Protein AF-A0A316NTH5-F1 (afdb_monomer_lite)

Radius of gyration: 24.18 Å; chains: 1; bounding box: 60×52×69 Å

Foldseek 3Di:
DVVLVVLVVQLVVLVVVLVLLVVLLVLDPDPVVNVLSVLVNQLSVLSNQLSVCVSVVNVVSNVVSVVSNLVSVLVNLVVVLVVQLVVCVVVVNVVSNVLSVLVVVVSVVVCCVPVNDPPDDPPPVPVPPDPVVVVSLVVLLVVLLVLLVVLQVQLVVVVVVVCVVLPQWDKWKWFFADWQPPDPFTWTWTWTDDPRDIEIDTHTDPDPFDWDGRAIFIKTAHPVHRNDIDTAQQDPSLVSNLVSLVSNLVSLLSVLVSVLVPPPDVPPSVLVNLLSQLVNLQCSLQSVVCNQGVDSDLVSVPRGGDPSSVSVSVVSVVSNVSSVVSVVVSVVVVVCVVVVVD

pLDDT: mean 73.42, std 12.92, range [28.53, 93.5]

Secondary structure (DSSP, 8-state):
-HHHHHHHHHHHHHHHHHHHHHHHHHH--SHHHHHHHHHHHHHHHHHHHHHHHHHTT-HHHHHHHHHHHHHHHHHHHHHHHHHHHHHHHHTT-HHHHHTHHHHHHHHHHHHHHHHS------------SS-HHHHHHHHHHHHHHHHHHHHHHHHHHHHHHHHHHTTT-EEEEEEEEEEE-SSSSPEEEEEEEETTEEEEEEEE--SS-PBPTT-EEEEEE-SS-TT-EEESS--HHHHHHHHHHHHHHHHHHHHHHHHHTSTT-HHHHHHHHHHHHHHHHHHHHHHHHHHHHSSS-HHHHHHHB-GGGHHHHHHHHHHHHHHHHHHHHHHHHHHHHHHTT-

Structure (mmCIF, N/CA/C/O backbone):
data_AF-A0A316NTH5-F1
#
_entry.id   AF-A0A316NTH5-F1
#
loop_
_atom_site.group_PDB
_atom_site.id
_atom_site.type_symbol
_atom_site.label_atom_id
_atom_site.label_alt_id
_atom_site.label_comp_id
_atom_site.label_asym_id
_atom_site.label_entity_id
_atom_site.label_seq_id
_atom_site.pdbx_PDB_ins_code
_atom_site.Cartn_x
_atom_site.Cartn_y
_atom_site.Cartn_z
_atom_site.occupancy
_atom_site.B_iso_or_equiv
_atom_site.auth_seq_id
_atom_site.auth_comp_id
_atom_site.auth_asym_id
_atom_site.auth_atom_id
_atom_site.pdbx_PDB_model_num
ATOM 1 N N . MET A 1 1 ? -7.369 -9.493 36.965 1.00 44.75 1 MET A N 1
ATOM 2 C CA . MET A 1 1 ? -6.280 -10.070 36.134 1.00 44.75 1 MET A CA 1
ATOM 3 C C . MET A 1 1 ? -6.525 -9.989 34.619 1.00 44.75 1 MET A C 1
ATOM 5 O O . MET A 1 1 ? -5.616 -9.549 33.930 1.00 44.75 1 MET A O 1
ATOM 9 N N . LYS A 1 2 ? -7.718 -10.319 34.082 1.00 46.59 2 LYS A N 1
ATOM 10 C CA . LYS A 1 2 ? -8.012 -10.248 32.625 1.00 46.59 2 LYS A CA 1
ATOM 11 C C . LYS A 1 2 ? -7.827 -8.858 31.977 1.00 46.59 2 LYS A C 1
ATOM 13 O O . LYS A 1 2 ? -7.294 -8.784 30.879 1.00 46.59 2 LYS A O 1
ATOM 18 N N . GLN A 1 3 ? -8.213 -7.768 32.651 1.00 55.34 3 GLN A N 1
ATOM 19 C CA . GLN A 1 3 ? -8.053 -6.401 32.116 1.00 55.34 3 GLN A CA 1
ATOM 20 C C . GLN A 1 3 ? -6.582 -5.983 31.961 1.00 55.34 3 GLN A C 1
ATOM 22 O O . GLN A 1 3 ? -6.204 -5.488 30.906 1.00 55.34 3 GLN A O 1
ATOM 27 N N . LYS A 1 4 ? -5.730 -6.242 32.965 1.00 57.12 4 LYS A N 1
ATOM 28 C CA . LYS A 1 4 ? -4.291 -5.914 32.900 1.00 57.12 4 LYS A CA 1
ATOM 29 C C . LYS A 1 4 ? -3.564 -6.701 31.801 1.00 57.12 4 LYS A C 1
ATOM 31 O O . LYS A 1 4 ? -2.712 -6.146 31.121 1.00 57.12 4 LYS A O 1
ATOM 36 N N . TRP A 1 5 ? -3.973 -7.947 31.559 1.00 60.41 5 TRP A N 1
ATOM 37 C CA . TRP A 1 5 ? -3.470 -8.769 30.453 1.00 60.41 5 TRP A CA 1
ATOM 38 C C . TRP A 1 5 ? -3.822 -8.214 29.062 1.00 60.41 5 TRP A C 1
ATOM 40 O O . TRP A 1 5 ? -2.976 -8.234 28.173 1.00 60.41 5 TRP A O 1
ATOM 50 N N . MET A 1 6 ? -5.030 -7.666 28.869 1.00 59.78 6 MET A N 1
ATOM 51 C CA . MET A 1 6 ? -5.403 -7.014 27.602 1.00 59.78 6 MET A CA 1
ATOM 52 C C . MET A 1 6 ? -4.538 -5.783 27.305 1.00 59.78 6 MET A C 1
ATOM 54 O O . MET A 1 6 ? -4.159 -5.574 26.156 1.00 59.78 6 MET A O 1
ATOM 58 N N . PHE A 1 7 ? -4.185 -5.000 28.330 1.00 60.12 7 PHE A N 1
ATOM 59 C CA . PHE A 1 7 ? -3.295 -3.850 28.160 1.00 60.12 7 PHE A CA 1
ATOM 60 C C . PHE A 1 7 ? -1.869 -4.269 27.806 1.00 60.12 7 PHE A C 1
ATOM 62 O O . PHE A 1 7 ? -1.278 -3.658 26.926 1.00 60.12 7 PHE A O 1
ATOM 69 N N . ILE A 1 8 ? -1.341 -5.338 28.412 1.00 61.19 8 ILE A N 1
ATOM 70 C CA . ILE A 1 8 ? -0.008 -5.877 28.082 1.00 61.19 8 ILE A CA 1
ATOM 71 C C . ILE A 1 8 ? 0.051 -6.343 26.618 1.00 61.19 8 ILE A C 1
ATOM 73 O O . ILE A 1 8 ? 1.001 -6.018 25.908 1.00 61.19 8 ILE A O 1
ATOM 77 N N . ILE A 1 9 ? -0.992 -7.028 26.139 1.00 62.38 9 ILE A N 1
ATOM 78 C CA . ILE A 1 9 ? -1.094 -7.479 24.740 1.00 62.38 9 ILE A CA 1
ATOM 79 C C . ILE A 1 9 ? -1.138 -6.294 23.759 1.00 62.38 9 ILE A C 1
ATOM 81 O O . ILE A 1 9 ? -0.601 -6.397 22.662 1.00 62.38 9 ILE A O 1
ATOM 85 N N . GLN A 1 10 ? -1.736 -5.161 24.140 1.00 63.34 10 GLN A N 1
ATOM 86 C CA . GLN A 1 10 ? -1.760 -3.939 23.320 1.00 63.34 10 GLN A CA 1
ATOM 87 C C . GLN A 1 10 ? -0.472 -3.105 23.438 1.00 63.34 10 GLN A C 1
ATOM 89 O O . GLN A 1 10 ? -0.118 -2.380 22.507 1.00 63.34 10 GLN A O 1
ATOM 94 N N . LEU A 1 11 ? 0.249 -3.221 24.556 1.00 73.12 11 LEU A N 1
ATOM 95 C CA . LEU A 1 11 ? 1.478 -2.477 24.825 1.00 73.12 11 LEU A CA 1
ATOM 96 C C . LEU A 1 11 ? 2.630 -2.936 23.924 1.00 73.12 11 LEU A C 1
ATOM 98 O O . LEU A 1 11 ? 3.350 -2.101 23.384 1.00 73.12 11 LEU A O 1
ATOM 102 N N . ILE A 1 12 ? 2.786 -4.252 23.746 1.00 70.19 12 ILE A N 1
ATOM 103 C CA . ILE A 1 12 ? 3.910 -4.845 23.004 1.00 70.19 12 ILE A CA 1
ATOM 104 C C . ILE A 1 12 ? 3.938 -4.365 21.538 1.00 70.19 12 ILE A C 1
ATOM 106 O O . ILE A 1 12 ? 4.963 -3.812 21.129 1.00 70.19 12 ILE A O 1
ATOM 110 N N . PRO A 1 13 ? 2.841 -4.461 20.754 1.00 64.19 13 PRO A N 1
ATOM 111 C CA . PRO A 1 13 ? 2.805 -3.911 19.401 1.00 64.19 13 PRO A CA 1
ATOM 112 C C . PRO A 1 13 ? 3.022 -2.398 19.388 1.00 64.19 13 PRO A C 1
ATOM 114 O O . PRO A 1 13 ? 3.724 -1.887 18.523 1.00 64.19 13 PRO A O 1
ATOM 117 N N . SER A 1 14 ? 2.461 -1.669 20.361 1.00 66.56 14 SER A N 1
ATOM 118 C CA . SER A 1 14 ? 2.605 -0.214 20.428 1.00 66.56 14 SER A CA 1
ATOM 119 C C . SER A 1 14 ? 4.056 0.217 20.660 1.00 66.56 14 SER A C 1
ATOM 121 O O . SER A 1 14 ? 4.487 1.196 20.057 1.00 66.56 14 SER A O 1
ATOM 123 N N . ILE A 1 15 ? 4.812 -0.484 21.510 1.00 75.50 15 ILE A N 1
ATOM 124 C CA . ILE A 1 15 ? 6.244 -0.226 21.737 1.00 75.50 15 ILE A CA 1
ATOM 125 C C . ILE A 1 15 ? 7.034 -0.510 20.462 1.00 75.50 15 ILE A C 1
ATOM 127 O O . ILE A 1 15 ? 7.837 0.319 20.041 1.00 75.50 15 ILE A O 1
ATOM 131 N N . PHE A 1 16 ? 6.767 -1.645 19.820 1.00 73.31 16 PHE A N 1
ATOM 132 C CA . PHE A 1 16 ? 7.464 -2.044 18.604 1.00 73.31 16 PHE A CA 1
ATOM 133 C C . PHE A 1 16 ? 7.228 -1.061 17.445 1.00 73.31 16 PHE A C 1
ATOM 135 O O . PHE A 1 16 ? 8.177 -0.624 16.799 1.00 73.31 16 PHE A O 1
ATOM 142 N N . ILE A 1 17 ? 5.978 -0.629 17.240 1.00 69.38 17 ILE A N 1
ATOM 143 C CA . ILE A 1 17 ? 5.627 0.394 16.244 1.00 69.38 17 ILE A CA 1
ATOM 144 C C . ILE A 1 17 ? 6.349 1.710 16.547 1.00 69.38 17 ILE A C 1
ATOM 146 O O . ILE A 1 17 ? 6.902 2.321 15.640 1.00 69.38 17 ILE A O 1
ATOM 150 N N . ASN A 1 18 ? 6.393 2.142 17.811 1.00 75.38 18 ASN A N 1
ATOM 151 C CA . ASN A 1 18 ? 7.094 3.374 18.178 1.00 75.38 18 ASN A CA 1
ATOM 152 C C . ASN A 1 18 ? 8.605 3.280 17.961 1.00 75.38 18 ASN A C 1
ATOM 154 O O . ASN A 1 18 ? 9.193 4.253 17.505 1.00 75.38 18 ASN A O 1
ATOM 158 N N . LEU A 1 19 ? 9.224 2.127 18.229 1.00 83.12 19 LEU A N 1
ATOM 159 C CA . LEU A 1 19 ? 10.640 1.902 17.929 1.00 83.12 19 LEU A CA 1
ATOM 160 C C . LEU A 1 19 ? 10.921 2.034 16.430 1.00 83.12 19 LEU A C 1
ATOM 162 O O . LEU A 1 19 ? 11.880 2.702 16.056 1.00 83.12 19 LEU A O 1
ATOM 166 N N . ILE A 1 20 ? 10.060 1.469 15.577 1.00 75.50 20 ILE A N 1
ATOM 167 C CA . ILE A 1 20 ? 10.179 1.615 14.120 1.00 75.50 20 ILE A CA 1
ATOM 168 C C . ILE A 1 20 ? 9.992 3.071 13.701 1.00 75.50 20 ILE A C 1
ATOM 170 O O . ILE A 1 20 ? 10.801 3.582 12.931 1.00 75.50 20 ILE A O 1
ATOM 174 N N . LEU A 1 21 ? 8.954 3.750 14.199 1.00 74.94 21 LEU A N 1
ATOM 175 C CA . LEU A 1 21 ? 8.695 5.155 13.867 1.00 74.94 21 LEU A CA 1
ATOM 176 C C . LEU A 1 21 ? 9.870 6.046 14.280 1.00 74.94 21 LEU A C 1
ATOM 178 O O . LEU A 1 21 ? 10.279 6.909 13.512 1.00 74.94 21 LEU A O 1
ATOM 182 N N . PHE A 1 22 ? 10.435 5.811 15.464 1.00 84.44 22 PHE A N 1
ATOM 183 C CA . PHE A 1 22 ? 11.589 6.552 15.958 1.00 84.44 22 PHE A CA 1
ATOM 184 C C . PHE A 1 22 ? 12.822 6.274 15.098 1.00 84.44 22 PHE A C 1
ATOM 186 O O . PHE A 1 22 ? 13.449 7.206 14.614 1.00 84.44 22 PHE A O 1
ATOM 193 N N . TRP A 1 23 ? 13.124 5.003 14.826 1.00 82.94 23 TRP A N 1
ATOM 194 C CA . TRP A 1 23 ? 14.239 4.626 13.959 1.00 82.94 23 TRP A CA 1
ATOM 195 C C . TRP A 1 23 ? 14.121 5.237 12.556 1.00 82.94 23 TRP A C 1
ATOM 197 O O . TRP A 1 23 ? 15.083 5.814 12.059 1.00 82.94 23 TRP A O 1
ATOM 207 N N . THR A 1 24 ? 12.926 5.188 11.961 1.00 74.25 24 THR A N 1
ATOM 208 C CA . THR A 1 24 ? 12.643 5.767 10.638 1.00 74.25 24 THR A CA 1
ATOM 209 C C . THR A 1 24 ? 12.845 7.282 10.648 1.00 74.25 24 THR A C 1
ATOM 211 O O . THR A 1 24 ? 13.473 7.822 9.745 1.00 74.25 24 THR A O 1
ATOM 214 N N . PHE A 1 25 ? 12.387 7.965 11.702 1.00 76.94 25 PHE A N 1
ATOM 215 C CA . PHE A 1 25 ? 12.528 9.414 11.840 1.00 76.94 25 PHE A CA 1
ATOM 216 C C . PHE A 1 25 ? 13.992 9.878 11.843 1.00 76.94 25 PHE A C 1
ATOM 218 O O . PHE A 1 25 ? 14.304 10.895 11.235 1.00 76.94 25 PHE A O 1
ATOM 225 N N . PHE A 1 26 ? 14.900 9.122 12.469 1.00 79.31 26 PHE A N 1
ATOM 226 C CA . PHE A 1 26 ? 16.337 9.437 12.469 1.00 79.31 26 PHE A CA 1
ATOM 227 C C . PHE A 1 26 ? 17.076 9.003 11.199 1.00 79.31 26 PHE A C 1
ATOM 229 O O . PHE A 1 26 ? 18.251 9.329 11.049 1.00 79.31 26 PHE A O 1
ATOM 236 N N . HIS A 1 27 ? 16.422 8.259 10.304 1.00 77.25 27 HIS A N 1
ATOM 237 C CA . HIS A 1 27 ? 17.022 7.802 9.051 1.00 77.25 27 HIS A CA 1
ATOM 238 C C . HIS A 1 27 ? 16.651 8.676 7.847 1.00 77.25 27 HIS A C 1
ATOM 240 O O . HIS A 1 27 ? 17.243 8.526 6.778 1.00 77.25 27 HIS A O 1
ATOM 246 N N . PHE A 1 28 ? 15.700 9.600 8.009 1.00 73.81 28 PHE A N 1
ATOM 247 C CA . PHE A 1 28 ? 15.397 10.577 6.972 1.00 73.81 28 PHE A CA 1
ATOM 248 C C . PHE A 1 28 ? 16.563 11.539 6.782 1.00 73.81 28 PHE A C 1
ATOM 250 O O . PHE A 1 28 ? 17.116 12.082 7.739 1.00 73.81 28 PHE A O 1
ATOM 257 N N . SER A 1 29 ? 16.930 11.743 5.520 1.00 70.31 29 SER A N 1
ATOM 258 C CA . SER A 1 29 ? 18.025 12.639 5.145 1.00 70.31 29 SER A CA 1
ATOM 259 C C . SER A 1 29 ? 17.529 14.063 4.902 1.00 70.31 29 SER A C 1
ATOM 261 O O . SER A 1 29 ? 18.303 15.010 5.029 1.00 70.31 29 SER A O 1
ATOM 263 N N . SER A 1 30 ? 16.241 14.240 4.582 1.00 73.19 30 SER A N 1
ATOM 264 C CA . SER A 1 30 ? 15.670 15.554 4.301 1.00 73.19 30 SER A CA 1
ATOM 265 C C . SER A 1 30 ? 14.827 16.099 5.460 1.00 73.19 30 SER A C 1
ATOM 267 O O . SER A 1 30 ? 14.069 15.395 6.128 1.00 73.19 30 SER A O 1
ATOM 269 N N . VAL A 1 31 ? 14.906 17.417 5.663 1.00 70.31 31 VAL A N 1
ATOM 270 C CA . VAL A 1 31 ? 14.091 18.134 6.661 1.00 70.31 31 VAL A CA 1
ATOM 271 C C . VAL A 1 31 ? 12.595 18.049 6.327 1.00 70.31 31 VAL A C 1
ATOM 273 O O . VAL A 1 31 ? 11.756 18.022 7.226 1.00 70.31 31 VAL A O 1
ATOM 276 N N . ILE A 1 32 ? 12.251 17.973 5.039 1.00 66.88 32 ILE A N 1
ATOM 277 C CA . ILE A 1 32 ? 10.864 17.903 4.565 1.00 66.88 32 ILE A CA 1
ATOM 278 C C . ILE A 1 32 ? 10.228 16.564 4.954 1.00 66.88 32 ILE A C 1
ATOM 280 O O . ILE A 1 32 ? 9.132 16.560 5.516 1.00 66.88 32 ILE A O 1
ATOM 284 N N . GLU A 1 33 ? 10.921 15.444 4.736 1.00 66.69 33 GLU A N 1
ATOM 285 C CA . GLU A 1 33 ? 10.459 14.118 5.171 1.00 66.69 33 GLU A CA 1
ATOM 286 C C . GLU A 1 33 ? 10.229 14.083 6.685 1.00 66.69 33 GLU A C 1
ATOM 288 O O . GLU A 1 33 ? 9.179 13.623 7.137 1.00 66.69 33 GLU A O 1
ATOM 293 N N . CYS A 1 34 ? 11.149 14.655 7.470 1.00 67.94 34 CYS A N 1
ATOM 294 C CA . CYS A 1 34 ? 10.996 14.768 8.921 1.00 67.94 34 CYS A CA 1
ATOM 295 C C . CYS A 1 34 ? 9.718 15.525 9.311 1.00 67.94 34 CYS A C 1
ATOM 297 O O . CYS A 1 34 ? 8.985 15.073 10.191 1.00 67.94 34 CYS A O 1
ATOM 299 N N . ILE A 1 35 ? 9.417 16.651 8.654 1.00 68.75 35 ILE A N 1
ATOM 300 C CA . ILE A 1 35 ? 8.209 17.449 8.923 1.00 68.75 35 ILE A CA 1
ATOM 301 C C . ILE A 1 35 ? 6.938 16.671 8.559 1.00 68.75 35 ILE A C 1
ATOM 303 O O . ILE A 1 35 ? 5.981 16.669 9.337 1.00 68.75 35 ILE A O 1
ATOM 307 N N . ILE A 1 36 ? 6.926 15.988 7.411 1.00 67.56 36 ILE A N 1
ATOM 308 C CA . ILE A 1 36 ? 5.783 15.180 6.956 1.00 67.56 36 ILE A CA 1
ATOM 309 C C . ILE A 1 36 ? 5.548 13.992 7.897 1.00 67.56 36 ILE A C 1
ATOM 311 O O . ILE A 1 36 ? 4.400 13.635 8.170 1.00 67.56 36 ILE A O 1
ATOM 315 N N . PHE A 1 37 ? 6.621 13.391 8.414 1.00 72.00 37 PHE A N 1
ATOM 316 C CA . PHE A 1 37 ? 6.552 12.202 9.257 1.00 72.00 37 PHE A CA 1
ATOM 317 C C . PHE A 1 37 ? 6.275 12.506 10.738 1.00 72.00 37 PHE A C 1
ATOM 319 O O . PHE A 1 37 ? 5.746 11.660 11.465 1.00 72.00 37 PHE A O 1
ATOM 326 N N . LEU A 1 38 ? 6.583 13.723 11.199 1.00 72.69 38 LEU A N 1
ATOM 327 C CA . LEU A 1 38 ? 6.445 14.149 12.596 1.00 72.69 38 LEU A CA 1
ATOM 328 C C . LEU A 1 38 ? 5.061 13.848 13.211 1.00 72.69 38 LEU A C 1
ATOM 330 O O . LEU A 1 38 ? 5.012 13.348 14.341 1.00 72.69 38 LEU A O 1
ATOM 334 N N . PRO A 1 39 ? 3.922 14.072 12.522 1.00 71.00 39 PRO A N 1
ATOM 335 C CA . PRO A 1 39 ? 2.612 13.774 13.091 1.00 71.00 39 PRO A CA 1
ATOM 336 C C . PRO A 1 39 ? 2.383 12.280 13.339 1.00 71.00 39 PRO A C 1
ATOM 338 O O . PRO A 1 39 ? 1.734 11.916 14.317 1.00 71.00 39 PRO A O 1
ATOM 341 N N . PHE A 1 40 ? 2.952 11.398 12.513 1.00 71.38 40 PHE A N 1
ATOM 342 C CA . PHE A 1 40 ? 2.865 9.951 12.722 1.00 71.38 40 PHE A CA 1
ATOM 343 C C . PHE A 1 40 ? 3.634 9.520 13.970 1.00 71.38 40 PHE A C 1
ATOM 345 O O . PHE A 1 40 ? 3.131 8.713 14.753 1.00 71.38 40 PHE A O 1
ATOM 352 N N . LEU A 1 41 ? 4.807 10.114 14.206 1.00 75.75 41 LEU A N 1
ATOM 353 C CA . LEU A 1 41 ? 5.597 9.886 15.415 1.00 75.75 41 LEU A CA 1
ATOM 354 C C . LEU A 1 41 ? 4.852 10.373 16.669 1.00 75.75 41 LEU A C 1
ATOM 356 O O . LEU A 1 41 ? 4.737 9.635 17.648 1.00 75.75 41 LEU A O 1
ATOM 360 N N . ILE A 1 42 ? 4.249 11.567 16.624 1.00 69.19 42 ILE A N 1
ATOM 361 C CA . ILE A 1 42 ? 3.432 12.095 17.730 1.00 69.19 42 ILE A CA 1
ATOM 362 C C . ILE A 1 42 ? 2.194 11.216 17.968 1.00 69.19 42 ILE A C 1
ATOM 364 O O . ILE A 1 42 ? 1.842 10.942 19.120 1.00 69.19 42 ILE A O 1
ATOM 368 N N . CYS A 1 43 ? 1.547 10.726 16.907 1.00 70.12 43 CYS A N 1
ATOM 369 C CA . CYS A 1 43 ? 0.438 9.778 17.006 1.00 70.12 43 CYS A CA 1
ATOM 370 C C . CYS A 1 43 ? 0.875 8.463 17.669 1.00 70.12 43 CYS A C 1
ATOM 372 O O . CYS A 1 43 ? 0.195 7.990 18.584 1.00 70.12 43 CYS A O 1
ATOM 374 N N . GLY A 1 44 ? 2.022 7.908 17.270 1.00 68.44 44 GLY A N 1
ATOM 375 C CA . GLY A 1 44 ? 2.605 6.708 17.871 1.00 68.44 44 GLY A CA 1
ATOM 376 C C . GLY A 1 44 ? 2.846 6.872 19.371 1.00 68.44 44 GLY A C 1
ATOM 377 O O . GLY A 1 44 ? 2.366 6.052 20.165 1.00 68.44 44 GLY A O 1
ATOM 378 N N . ILE A 1 45 ? 3.512 7.962 19.769 1.00 76.31 45 ILE A N 1
ATOM 379 C CA . ILE A 1 45 ? 3.809 8.261 21.179 1.00 76.31 45 ILE A CA 1
ATOM 380 C C . ILE A 1 45 ? 2.511 8.456 21.960 1.00 76.31 45 ILE A C 1
ATOM 382 O O . ILE A 1 45 ? 2.386 7.996 23.094 1.00 76.31 45 ILE A O 1
ATOM 386 N N . SER A 1 46 ? 1.512 9.088 21.347 1.00 72.00 46 SER A N 1
ATOM 387 C CA . SER A 1 46 ? 0.213 9.313 21.977 1.00 72.00 46 SER A CA 1
ATOM 388 C C . SER A 1 46 ? -0.545 8.009 22.238 1.00 72.00 46 SER A C 1
ATOM 390 O O . SER A 1 46 ? -1.127 7.837 23.309 1.00 72.00 46 SER A O 1
ATOM 392 N N . VAL A 1 47 ? -0.517 7.051 21.306 1.00 72.62 47 VAL A N 1
ATOM 393 C CA . VAL A 1 47 ? -1.129 5.724 21.504 1.00 72.62 47 VAL A CA 1
ATOM 394 C C . VAL A 1 47 ? -0.418 4.954 22.618 1.00 72.62 47 VAL A C 1
ATOM 396 O O . VAL A 1 47 ? -1.076 4.392 23.501 1.00 72.62 47 VAL A O 1
ATOM 399 N N . LEU A 1 48 ? 0.915 4.982 22.631 1.00 75.56 48 LEU A N 1
ATOM 400 C CA . LEU A 1 48 ? 1.726 4.329 23.657 1.00 75.56 48 LEU A CA 1
ATOM 401 C C . LEU A 1 48 ? 1.471 4.947 25.038 1.00 75.56 48 LEU A C 1
ATOM 403 O O . LEU A 1 48 ? 1.142 4.235 25.989 1.00 75.56 48 LEU A O 1
ATOM 407 N N . GLY A 1 49 ? 1.517 6.276 25.131 1.00 72.44 49 GLY A N 1
ATOM 408 C CA . GLY A 1 49 ? 1.249 7.026 26.355 1.00 72.44 49 GLY A CA 1
ATOM 409 C C . GLY A 1 49 ? -0.168 6.807 26.886 1.00 72.44 49 GLY A C 1
ATOM 410 O O . GLY A 1 49 ? -0.352 6.614 28.092 1.00 72.44 49 GLY A O 1
ATOM 411 N N . LYS A 1 50 ? -1.177 6.745 26.005 1.00 76.69 50 LYS A N 1
ATOM 412 C CA . LYS A 1 50 ? -2.555 6.397 26.384 1.00 76.69 50 LYS A CA 1
ATOM 413 C C . LYS A 1 50 ? -2.634 4.986 26.967 1.00 76.69 50 LYS A C 1
ATOM 415 O O . LYS A 1 50 ? -3.258 4.800 28.009 1.00 76.69 50 LYS A O 1
ATOM 420 N N . THR A 1 51 ? -1.990 4.012 26.327 1.00 70.56 51 THR A N 1
ATOM 421 C CA . THR A 1 51 ? -2.019 2.603 26.753 1.00 70.56 51 THR A CA 1
ATOM 422 C C . THR A 1 51 ? -1.330 2.413 28.109 1.00 70.56 51 THR A C 1
ATOM 424 O O . THR A 1 51 ? -1.899 1.772 28.992 1.00 70.56 51 THR A O 1
ATOM 427 N N . ILE A 1 52 ? -0.175 3.057 28.333 1.00 79.88 52 ILE A N 1
ATOM 428 C CA . ILE A 1 52 ? 0.507 3.087 29.642 1.00 79.88 52 ILE A CA 1
ATOM 429 C C . ILE A 1 52 ? -0.372 3.758 30.703 1.00 79.88 52 ILE A C 1
ATOM 431 O O . ILE A 1 52 ? -0.522 3.246 31.810 1.00 79.88 52 ILE A O 1
ATOM 435 N N . SER A 1 53 ? -0.987 4.894 30.372 1.00 78.31 53 SER A N 1
ATOM 436 C CA . SER A 1 53 ? -1.818 5.643 31.322 1.00 78.31 53 SER A CA 1
ATOM 437 C C . SER A 1 53 ? -3.056 4.858 31.756 1.00 78.31 53 SER A C 1
ATOM 439 O O . SER A 1 53 ? -3.435 4.920 32.923 1.00 78.31 53 SER A O 1
ATOM 441 N N . LEU A 1 54 ? -3.669 4.099 30.842 1.00 73.69 54 LEU A N 1
ATOM 442 C CA . LEU A 1 54 ? -4.783 3.202 31.156 1.00 73.69 54 LEU A CA 1
ATOM 443 C C . LEU A 1 54 ? -4.332 1.992 31.984 1.00 73.69 54 LEU A C 1
ATOM 445 O O . LEU A 1 54 ? -5.047 1.594 32.899 1.00 73.69 54 LEU A O 1
ATOM 449 N N . PHE A 1 55 ? -3.138 1.451 31.724 1.00 77.06 55 PHE A N 1
ATOM 450 C CA . PHE A 1 55 ? -2.549 0.388 32.545 1.00 77.06 55 PHE A CA 1
ATOM 451 C C . PHE A 1 55 ? -2.283 0.839 33.992 1.00 77.06 55 PHE A C 1
ATOM 453 O O . PHE A 1 55 ? -2.494 0.069 34.927 1.00 77.06 55 PHE A O 1
ATOM 460 N N . LEU A 1 56 ? -1.865 2.096 34.177 1.00 82.00 56 LEU A N 1
ATOM 461 C CA . LEU A 1 56 ? -1.649 2.733 35.482 1.00 82.00 56 LEU A CA 1
ATOM 462 C C . LEU A 1 56 ? -2.935 3.301 36.111 1.00 82.00 56 LEU A C 1
ATOM 464 O O . LEU A 1 56 ? -2.853 4.015 37.108 1.00 82.00 56 LEU A O 1
ATOM 468 N N . GLU A 1 57 ? -4.104 3.038 35.515 1.00 79.94 57 GLU A N 1
ATOM 469 C CA . GLU A 1 57 ? -5.419 3.515 35.977 1.00 79.94 57 GLU A CA 1
ATOM 470 C C . GLU A 1 57 ? -5.511 5.059 36.090 1.00 79.94 57 GLU A C 1
ATOM 472 O O . GLU A 1 57 ? -6.368 5.619 36.773 1.00 79.94 57 GLU A O 1
ATOM 477 N N . LYS A 1 58 ? -4.653 5.793 35.362 1.00 79.81 58 LYS A N 1
ATOM 478 C CA . LYS A 1 58 ? -4.619 7.264 35.333 1.00 79.81 58 LYS A CA 1
ATOM 479 C C . LYS A 1 58 ? -5.418 7.820 34.158 1.00 79.81 58 LYS A C 1
ATOM 481 O O . LYS A 1 58 ? -4.868 8.345 33.187 1.00 79.81 58 LYS A O 1
ATOM 486 N N . GLU A 1 59 ? -6.745 7.785 34.279 1.00 77.31 59 GLU A N 1
ATOM 487 C CA . GLU A 1 59 ? -7.668 8.217 33.217 1.00 77.31 59 GLU A CA 1
ATOM 488 C C . GLU A 1 59 ? -7.443 9.650 32.712 1.00 77.31 59 GLU A C 1
ATOM 490 O O . GLU A 1 59 ? -7.580 9.917 31.519 1.00 77.31 59 GLU A O 1
ATOM 495 N N . LYS A 1 60 ? -7.095 10.592 33.601 1.00 72.88 60 LYS A N 1
ATOM 496 C CA . LYS A 1 60 ? -6.856 11.994 33.211 1.00 72.88 60 LYS A CA 1
ATOM 497 C C . LYS A 1 60 ? -5.689 12.118 32.226 1.00 72.88 60 LYS A C 1
ATOM 499 O O . LYS A 1 60 ? -5.787 12.863 31.255 1.00 72.88 60 LYS A O 1
ATOM 504 N N . ILE A 1 61 ? -4.621 11.352 32.450 1.00 70.31 61 ILE A N 1
ATOM 505 C CA . ILE A 1 61 ? -3.430 11.340 31.590 1.00 70.31 61 ILE A CA 1
ATOM 506 C C . ILE A 1 61 ? -3.740 10.600 30.280 1.00 70.31 61 ILE A C 1
ATOM 508 O O . ILE A 1 61 ? -3.361 11.057 29.205 1.00 70.31 61 ILE A O 1
ATOM 512 N N . ALA A 1 62 ? -4.537 9.527 30.334 1.00 69.94 62 ALA A N 1
ATOM 513 C CA . ALA A 1 62 ? -5.001 8.834 29.132 1.00 69.94 62 ALA A CA 1
ATOM 514 C C . ALA A 1 62 ? -5.819 9.750 28.199 1.00 69.94 62 ALA A C 1
ATOM 516 O O . ALA A 1 62 ? -5.633 9.712 26.982 1.00 69.94 62 ALA A O 1
ATOM 517 N N . ARG A 1 63 ? -6.683 10.614 28.757 1.00 69.69 63 ARG A N 1
ATOM 518 C CA . ARG A 1 63 ? -7.434 11.619 27.979 1.00 69.69 63 ARG A CA 1
ATOM 519 C C . ARG A 1 63 ? -6.529 12.681 27.359 1.00 69.69 63 ARG A C 1
ATOM 521 O O . ARG A 1 63 ? -6.793 13.109 26.239 1.00 69.69 63 ARG A O 1
ATOM 528 N N . PHE A 1 64 ? -5.468 13.094 28.055 1.00 74.19 64 PHE A N 1
ATOM 529 C CA . PHE A 1 64 ? -4.477 14.015 27.495 1.00 74.19 64 PHE A CA 1
ATOM 530 C C . PHE A 1 64 ? -3.831 13.429 26.234 1.00 74.19 64 PHE A C 1
ATOM 532 O O . PHE A 1 64 ? -3.866 14.064 25.182 1.00 74.19 64 PHE A O 1
ATOM 539 N N . PHE A 1 65 ? -3.343 12.188 26.305 1.00 70.12 65 PHE A N 1
ATOM 540 C CA . PHE A 1 65 ? -2.758 11.506 25.149 1.00 70.12 65 PHE A CA 1
ATOM 541 C C . PHE A 1 65 ? -3.763 11.270 24.014 1.00 70.12 65 PHE A C 1
ATOM 543 O O . PHE A 1 65 ? -3.420 11.398 22.843 1.00 70.12 65 PHE A O 1
ATOM 550 N N . GLU A 1 66 ? -5.029 10.992 24.326 1.00 72.12 66 GLU A N 1
ATOM 551 C CA . GLU A 1 66 ? -6.077 10.888 23.305 1.00 72.12 66 GLU A CA 1
ATOM 552 C C . GLU A 1 66 ? -6.324 12.210 22.560 1.00 72.12 66 GLU A C 1
ATOM 554 O O . GLU A 1 66 ? -6.543 12.225 21.342 1.00 72.12 66 GLU A O 1
ATOM 559 N N . ASN A 1 67 ? -6.286 13.329 23.281 1.00 69.06 67 ASN A N 1
ATOM 560 C CA . ASN A 1 67 ? -6.403 14.650 22.679 1.00 69.06 67 ASN A CA 1
ATOM 561 C C . ASN A 1 67 ? -5.162 14.986 21.851 1.00 69.06 67 ASN A C 1
ATOM 563 O O . ASN A 1 67 ? -5.322 15.444 20.722 1.00 69.06 67 ASN A O 1
ATOM 567 N N . LEU A 1 68 ? -3.963 14.686 22.358 1.00 68.75 68 LEU A N 1
ATOM 568 C CA . LEU A 1 68 ? -2.698 14.885 21.649 1.00 68.75 68 LEU A CA 1
ATOM 569 C C . LEU A 1 68 ? -2.670 14.127 20.314 1.00 68.75 68 LEU A C 1
ATOM 571 O O . LEU A 1 68 ? -2.397 14.730 19.278 1.00 68.75 68 LEU A O 1
ATOM 575 N N . PHE A 1 69 ? -3.068 12.849 20.322 1.00 72.06 69 PHE A N 1
ATOM 576 C CA . PHE A 1 69 ? -3.233 12.040 19.110 1.00 72.06 69 PHE A CA 1
ATOM 577 C C . PHE A 1 69 ? -4.143 12.735 18.096 1.00 72.06 69 PHE A C 1
ATOM 579 O O . PHE A 1 69 ? -3.834 12.839 16.914 1.00 72.06 69 PHE A O 1
ATOM 586 N N . THR A 1 70 ? -5.283 13.238 18.568 1.00 68.12 70 THR A N 1
ATOM 587 C CA . THR A 1 70 ? -6.293 13.806 17.672 1.00 68.12 70 THR A CA 1
ATOM 588 C C . THR A 1 70 ? -5.867 15.146 17.101 1.00 68.12 70 THR A C 1
ATOM 590 O O . THR A 1 70 ? -6.113 15.400 15.929 1.00 68.12 70 THR A O 1
ATOM 593 N N . ILE A 1 71 ? -5.225 15.993 17.906 1.00 68.31 71 ILE A N 1
ATOM 594 C CA . ILE A 1 71 ? -4.665 17.263 17.440 1.00 68.31 71 ILE A CA 1
ATOM 595 C C . ILE A 1 71 ? -3.598 16.987 16.382 1.00 68.31 71 ILE A C 1
ATOM 597 O O . ILE A 1 71 ? -3.647 17.583 15.315 1.00 68.31 71 ILE A O 1
ATOM 601 N N . SER A 1 72 ? -2.689 16.046 16.641 1.00 68.31 72 SER A N 1
ATOM 602 C CA . SER A 1 72 ? -1.630 15.688 15.697 1.00 68.31 72 SER A CA 1
ATOM 603 C C . SER A 1 72 ? -2.180 15.161 14.368 1.00 68.31 72 SER A C 1
ATOM 605 O O . SER A 1 72 ? -1.793 15.650 13.307 1.00 68.31 72 SER A O 1
ATOM 607 N N . LEU A 1 73 ? -3.156 14.249 14.418 1.00 71.31 73 LEU A N 1
ATOM 608 C CA . LEU A 1 73 ? -3.842 13.744 13.229 1.00 71.31 73 LEU A CA 1
ATOM 609 C C . LEU A 1 73 ? -4.543 14.871 12.454 1.00 71.31 73 LEU A C 1
ATOM 611 O O . LEU A 1 73 ? -4.462 14.925 11.232 1.00 71.31 73 LEU A O 1
ATOM 615 N N . LEU A 1 74 ? -5.224 15.784 13.153 1.00 69.56 74 LEU A N 1
ATOM 616 C CA . LEU A 1 74 ? -5.904 16.915 12.522 1.00 69.56 74 LEU A CA 1
ATOM 617 C C . LEU A 1 74 ? -4.920 17.874 11.853 1.00 69.56 74 LEU A C 1
ATOM 619 O O . LEU A 1 74 ? -5.166 18.282 10.725 1.00 69.56 74 LEU A O 1
ATOM 623 N N . VAL A 1 75 ? -3.808 18.203 12.513 1.00 69.44 75 VAL A N 1
ATOM 624 C CA . VAL A 1 75 ? -2.751 19.048 11.937 1.00 69.44 75 VAL A CA 1
ATOM 625 C C . VAL A 1 75 ? -2.196 18.413 10.665 1.00 69.44 75 VAL A C 1
ATOM 627 O O . VAL A 1 75 ? -2.058 19.108 9.663 1.00 69.44 75 VAL A O 1
ATOM 630 N N . TYR A 1 76 ? -1.955 17.100 10.671 1.00 72.31 76 TYR A N 1
ATOM 631 C CA . TYR A 1 76 ? -1.510 16.379 9.479 1.00 72.31 76 TYR A CA 1
ATOM 632 C C . TYR A 1 76 ? -2.530 16.448 8.341 1.00 72.31 76 TYR A C 1
ATOM 634 O O . TYR A 1 76 ? -2.184 16.836 7.231 1.00 72.31 76 TYR A O 1
ATOM 642 N N . VAL A 1 77 ? -3.796 16.121 8.617 1.00 72.94 77 VAL A N 1
ATOM 643 C CA . VAL A 1 77 ? -4.853 16.122 7.596 1.00 72.94 77 VAL A CA 1
ATOM 644 C C . VAL A 1 77 ? -5.065 17.527 7.030 1.00 72.94 77 VAL A C 1
ATOM 646 O O . VAL A 1 77 ? -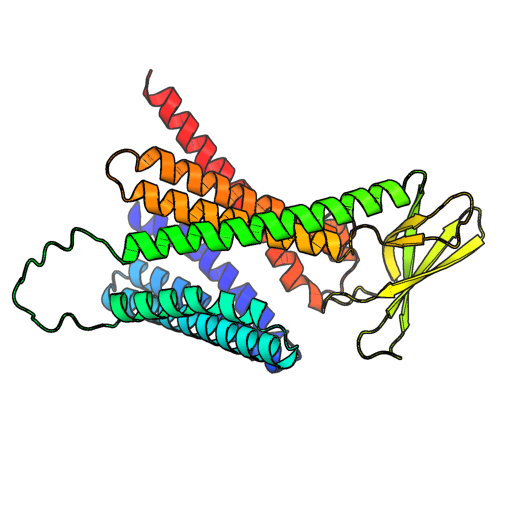5.170 17.680 5.819 1.00 72.94 77 VAL A O 1
ATOM 649 N N . VAL A 1 78 ? -5.085 18.564 7.872 1.00 71.19 78 VAL A N 1
ATOM 650 C CA . VAL A 1 78 ? -5.190 19.959 7.412 1.00 71.19 78 VAL A CA 1
ATOM 651 C C . VAL A 1 78 ? -3.972 20.355 6.587 1.00 71.19 78 VAL A C 1
ATOM 653 O O . VAL A 1 78 ? -4.141 20.921 5.513 1.00 71.19 78 VAL A O 1
ATOM 656 N N . GLY A 1 79 ? -2.761 20.043 7.054 1.00 67.25 79 GLY A N 1
ATOM 657 C CA . GLY A 1 79 ? -1.524 20.338 6.331 1.00 67.25 79 GLY A CA 1
ATOM 658 C C . GLY A 1 79 ? -1.493 19.676 4.955 1.00 67.25 79 GLY A C 1
ATOM 659 O O . GLY A 1 79 ? -1.237 20.345 3.958 1.00 67.25 79 GLY A O 1
ATOM 660 N N . PHE A 1 80 ? -1.857 18.394 4.884 1.00 73.31 80 PHE A N 1
ATOM 661 C CA . PHE A 1 80 ? -1.991 17.661 3.629 1.00 73.31 80 PHE A CA 1
ATOM 662 C C . PHE A 1 80 ? -3.015 18.313 2.694 1.00 73.31 80 PHE A C 1
ATOM 664 O O . PHE A 1 80 ? -2.720 18.527 1.523 1.00 73.31 80 PHE A O 1
ATOM 671 N N . LEU A 1 81 ? -4.194 18.687 3.204 1.00 74.00 81 LEU A N 1
ATOM 672 C CA . LEU A 1 81 ? -5.222 19.352 2.401 1.00 74.00 81 LEU A CA 1
ATOM 673 C C . LEU A 1 81 ? -4.767 20.722 1.884 1.00 74.00 81 LEU A C 1
ATOM 675 O O . LEU A 1 81 ? -5.083 21.063 0.750 1.00 74.00 81 LEU A O 1
ATOM 679 N N . ILE A 1 82 ? -4.015 21.494 2.677 1.00 70.25 82 ILE A N 1
ATOM 680 C CA . ILE A 1 82 ? -3.446 22.781 2.248 1.00 70.25 82 ILE A CA 1
ATOM 681 C C . ILE A 1 82 ? -2.432 22.570 1.123 1.00 70.25 82 ILE A C 1
ATOM 683 O O . ILE A 1 82 ? -2.517 23.249 0.103 1.00 70.25 82 ILE A O 1
ATOM 687 N N . VAL A 1 83 ? -1.503 21.621 1.279 1.00 69.19 83 VAL A N 1
ATOM 688 C CA . VAL A 1 83 ? -0.505 21.304 0.244 1.00 69.19 83 VAL A CA 1
ATOM 689 C C . VAL A 1 83 ? -1.190 20.801 -1.023 1.00 69.19 83 VAL A C 1
ATOM 691 O O . VAL A 1 83 ? -0.899 21.291 -2.107 1.00 69.19 83 VAL A O 1
ATOM 694 N N . TRP A 1 84 ? -2.156 19.891 -0.894 1.00 71.56 84 TRP A N 1
ATOM 695 C CA . TRP A 1 84 ? -2.953 19.392 -2.014 1.00 71.56 84 TRP A CA 1
ATOM 696 C C . TRP A 1 84 ? -3.659 20.527 -2.759 1.00 71.56 84 TRP A C 1
ATOM 698 O O . TRP A 1 84 ? -3.636 20.587 -3.989 1.00 71.56 84 TRP A O 1
ATOM 708 N N . PHE A 1 85 ? -4.265 21.454 -2.016 1.00 67.56 85 PHE A N 1
ATOM 709 C CA . PHE A 1 85 ? -4.936 22.621 -2.576 1.00 67.56 85 PHE A CA 1
ATOM 710 C C . PHE A 1 85 ? -3.945 23.554 -3.288 1.00 67.56 85 PHE A C 1
ATOM 712 O O . PHE A 1 85 ? -4.215 23.984 -4.408 1.00 67.56 85 PHE A O 1
ATOM 719 N N . ALA A 1 86 ? -2.775 23.803 -2.692 1.00 66.81 86 ALA A N 1
ATOM 720 C CA . ALA A 1 86 ? -1.715 24.628 -3.271 1.00 66.81 86 ALA A CA 1
ATOM 721 C C . ALA A 1 86 ? -1.126 24.018 -4.555 1.00 66.81 86 ALA A C 1
ATOM 723 O O . ALA A 1 86 ? -0.999 24.719 -5.557 1.00 66.81 86 ALA A O 1
ATOM 724 N N . VAL A 1 87 ? -0.836 22.713 -4.564 1.00 67.94 87 VAL A N 1
ATOM 725 C CA . VAL A 1 87 ? -0.346 21.985 -5.749 1.00 67.94 87 VAL A CA 1
ATOM 726 C C . VAL A 1 87 ? -1.399 21.978 -6.856 1.00 67.94 87 VAL A C 1
ATOM 728 O O . VAL A 1 87 ? -1.079 22.223 -8.016 1.00 67.94 87 VAL A O 1
ATOM 731 N N . SER A 1 88 ? -2.671 21.768 -6.508 1.00 66.19 88 SER A N 1
ATOM 732 C CA . SER A 1 88 ? -3.769 21.792 -7.483 1.00 66.19 88 SER A CA 1
ATOM 733 C C . SER A 1 88 ? -3.906 23.161 -8.159 1.00 66.19 88 SER A C 1
ATOM 735 O O . SER A 1 88 ? -4.122 23.222 -9.367 1.00 66.19 88 SER A O 1
ATOM 737 N N . ILE A 1 89 ? -3.734 24.255 -7.405 1.00 67.62 89 ILE A N 1
ATOM 738 C CA . ILE A 1 89 ? -3.725 25.623 -7.949 1.00 67.62 89 ILE A CA 1
ATOM 739 C C . ILE A 1 89 ? -2.481 25.865 -8.806 1.00 67.62 89 ILE A C 1
ATOM 741 O O . ILE A 1 89 ? -2.607 26.374 -9.915 1.00 67.62 89 ILE A O 1
ATOM 745 N N . SER A 1 90 ? -1.295 25.473 -8.328 1.00 65.00 90 SER A N 1
ATOM 746 C CA . SER A 1 90 ? -0.035 25.637 -9.067 1.00 65.00 90 SER A CA 1
ATOM 747 C C . SER A 1 90 ? -0.048 24.919 -10.418 1.00 65.00 90 SER A C 1
ATOM 749 O O . SER A 1 90 ? 0.580 25.381 -11.364 1.00 65.00 90 SER A O 1
ATOM 751 N N . ASN A 1 91 ? -0.779 23.808 -10.513 1.00 68.69 91 ASN A N 1
ATOM 752 C CA . ASN A 1 91 ? -0.913 23.017 -11.733 1.00 68.69 91 ASN A CA 1
ATOM 753 C C . ASN A 1 91 ? -2.125 23.430 -12.593 1.00 68.69 91 ASN A C 1
ATOM 755 O O . ASN A 1 91 ? -2.498 22.687 -13.497 1.00 68.69 91 ASN A O 1
ATOM 759 N N . ASN A 1 92 ? -2.781 24.567 -12.301 1.00 67.00 92 ASN A N 1
ATOM 760 C CA . ASN A 1 92 ? -4.018 25.040 -12.951 1.00 67.00 92 ASN A CA 1
ATOM 761 C C . ASN A 1 92 ? -5.175 24.017 -12.961 1.00 67.00 92 ASN A C 1
ATOM 763 O O . ASN A 1 92 ? -6.146 24.152 -13.707 1.00 67.00 92 ASN A O 1
ATOM 767 N N . ASN A 1 93 ? -5.114 23.006 -12.094 1.00 62.66 93 ASN A N 1
ATOM 768 C CA . ASN A 1 93 ? -6.090 21.930 -11.992 1.00 62.66 93 ASN A CA 1
ATOM 769 C C . ASN A 1 93 ? -7.121 22.257 -10.904 1.00 62.66 93 ASN A C 1
ATOM 771 O O . ASN A 1 93 ? -7.231 21.595 -9.871 1.00 62.66 93 ASN A O 1
ATOM 775 N N . PHE A 1 94 ? -7.919 23.298 -11.150 1.00 58.91 94 PHE A N 1
ATOM 776 C CA . PHE A 1 94 ? -8.945 23.785 -10.216 1.00 58.91 94 PHE A CA 1
ATOM 777 C C . PHE A 1 94 ? -10.055 22.762 -9.929 1.00 58.91 94 PHE A C 1
ATOM 779 O O . PHE A 1 94 ? -10.711 22.816 -8.893 1.00 58.91 94 PHE A O 1
ATOM 786 N N . PHE A 1 95 ? -10.249 21.779 -10.809 1.00 54.19 95 PHE A N 1
ATOM 787 C CA . PHE A 1 95 ? -11.163 20.671 -10.539 1.00 54.19 95 PHE A CA 1
ATOM 788 C C . PHE A 1 95 ? -10.668 19.792 -9.375 1.00 54.19 95 PHE A C 1
ATOM 790 O O . PHE A 1 95 ? -11.457 19.389 -8.523 1.00 54.19 95 PHE A O 1
ATOM 797 N N . LEU A 1 96 ? -9.351 19.573 -9.270 1.00 52.88 96 LEU A N 1
ATOM 798 C CA . LEU A 1 96 ? -8.734 18.809 -8.181 1.00 52.88 96 LEU A CA 1
ATOM 799 C C . LEU A 1 96 ? -8.804 19.528 -6.826 1.00 52.88 96 LEU A C 1
ATOM 801 O O . LEU A 1 96 ? -8.890 18.872 -5.784 1.00 52.88 96 LEU A O 1
ATOM 805 N N . SER A 1 97 ? -8.823 20.864 -6.829 1.00 57.88 97 SER A N 1
ATOM 806 C CA . SER A 1 97 ? -8.914 21.666 -5.605 1.00 57.88 97 SER A CA 1
ATOM 807 C C . SER A 1 97 ? -10.326 21.660 -5.001 1.00 57.88 97 SER A C 1
ATOM 809 O O . SER A 1 97 ? -10.466 21.647 -3.774 1.00 57.88 97 SER A O 1
ATOM 811 N N . LEU A 1 98 ? -11.375 21.555 -5.829 1.00 54.88 98 LEU A N 1
ATOM 812 C CA . LEU A 1 98 ? -12.763 21.392 -5.369 1.00 54.88 98 LEU A CA 1
ATOM 813 C C . LEU A 1 98 ? -12.953 20.129 -4.512 1.00 54.88 98 LEU A C 1
ATOM 815 O O . LEU A 1 98 ? -13.773 20.126 -3.591 1.00 54.88 98 LEU A O 1
ATOM 819 N N . PHE A 1 99 ? -12.158 19.080 -4.741 1.00 60.78 99 PHE A N 1
ATOM 820 C CA . PHE A 1 99 ? -12.239 17.839 -3.967 1.00 60.78 99 PHE A CA 1
ATOM 821 C C . PHE A 1 99 ? -11.682 17.942 -2.546 1.00 60.78 99 PHE A C 1
ATOM 823 O O . PHE A 1 99 ? -12.068 17.138 -1.702 1.00 60.78 99 PHE A O 1
ATOM 830 N N . ALA A 1 100 ? -10.847 18.937 -2.232 1.00 64.25 100 ALA A N 1
ATOM 831 C CA . ALA A 1 100 ? -10.343 19.143 -0.870 1.00 64.25 100 ALA A CA 1
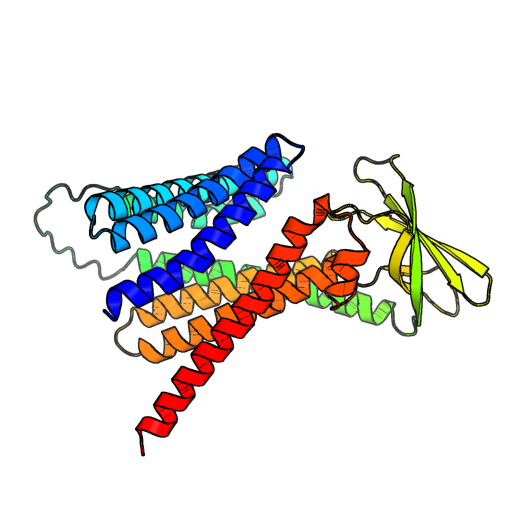ATOM 832 C C . ALA A 1 100 ? -11.407 19.754 0.067 1.00 64.25 100 ALA A C 1
ATOM 834 O O . ALA A 1 100 ? -11.382 19.538 1.281 1.00 64.25 100 ALA A O 1
ATOM 835 N N . ILE A 1 101 ? -12.373 20.492 -0.491 1.00 58.88 101 ILE A N 1
ATOM 836 C CA . ILE A 1 101 ? -13.420 21.226 0.237 1.00 58.88 101 ILE A CA 1
ATOM 837 C C . ILE A 1 101 ? -14.253 20.329 1.177 1.00 58.88 101 ILE A C 1
ATOM 839 O O . ILE A 1 101 ? -14.376 20.674 2.357 1.00 58.88 101 ILE A O 1
ATOM 843 N N . PRO A 1 102 ? -14.806 19.171 0.752 1.00 56.97 102 PRO A N 1
ATOM 844 C CA . PRO A 1 102 ? -15.548 18.295 1.661 1.00 56.97 102 PRO A CA 1
ATOM 845 C C . PRO A 1 102 ? -14.692 17.781 2.828 1.00 56.97 102 PRO A C 1
ATOM 847 O O . PRO A 1 102 ? -15.197 17.659 3.946 1.00 56.97 102 PRO A O 1
ATOM 850 N N . PHE A 1 103 ? -13.393 17.552 2.623 1.00 69.06 103 PHE A N 1
ATOM 851 C CA . PHE A 1 103 ? -12.489 17.138 3.698 1.00 69.06 103 PHE A CA 1
ATOM 852 C C . PHE A 1 103 ? -12.207 18.273 4.688 1.00 69.06 103 PHE A C 1
ATOM 854 O O . PHE A 1 103 ? -12.229 18.030 5.896 1.00 69.06 103 PHE A O 1
ATOM 861 N N . PHE A 1 104 ? -12.058 19.518 4.222 1.00 67.06 104 PHE A N 1
ATOM 862 C CA . PHE A 1 104 ? -11.997 20.688 5.109 1.00 67.06 104 PHE A CA 1
ATOM 863 C C . PHE A 1 104 ? -13.261 20.822 5.970 1.00 67.06 104 PHE A C 1
ATOM 865 O O . PHE A 1 104 ? -13.164 21.070 7.174 1.00 67.06 104 PHE A O 1
ATOM 872 N N . ILE A 1 105 ? -14.444 20.592 5.389 1.00 64.44 105 ILE A N 1
ATOM 873 C CA . ILE A 1 105 ? -15.719 20.621 6.122 1.00 64.44 105 ILE A CA 1
ATOM 874 C C . ILE A 1 105 ? -15.746 19.535 7.207 1.00 64.44 105 ILE A C 1
ATOM 876 O O . ILE A 1 105 ? -16.143 19.805 8.341 1.00 64.44 105 ILE A O 1
ATOM 880 N N . ILE A 1 106 ? -15.290 18.316 6.908 1.00 62.72 106 ILE A N 1
ATOM 881 C CA . ILE A 1 106 ? -15.229 17.216 7.885 1.00 62.72 106 ILE A CA 1
ATOM 882 C C . ILE A 1 106 ? -14.262 17.540 9.017 1.00 62.72 106 ILE A C 1
ATOM 884 O O . ILE A 1 106 ? -14.616 17.379 10.186 1.00 62.72 106 ILE A O 1
ATOM 888 N N . VAL A 1 107 ? -13.063 18.020 8.688 1.00 68.56 107 VAL A N 1
ATOM 889 C CA . VAL A 1 107 ? -12.078 18.434 9.688 1.00 68.56 107 VAL A CA 1
ATOM 890 C C . VAL A 1 107 ? -12.670 19.508 10.598 1.00 68.56 107 VAL A C 1
ATOM 892 O O . VAL A 1 107 ? -12.618 19.376 11.822 1.00 68.56 107 VAL A O 1
ATOM 895 N N . PHE A 1 108 ? -13.327 20.515 10.022 1.00 70.19 108 PHE A N 1
ATOM 896 C CA . PHE A 1 108 ? -14.019 21.550 10.779 1.00 70.19 108 PHE A CA 1
ATOM 897 C C . PHE A 1 108 ? -15.111 20.975 11.698 1.00 70.19 108 PHE A C 1
ATOM 899 O O . PHE A 1 108 ? -15.196 21.344 12.871 1.00 70.19 108 PHE A O 1
ATOM 906 N N . LEU A 1 109 ? -15.919 20.026 11.214 1.00 66.62 109 LEU A N 1
ATOM 907 C CA . LEU A 1 109 ? -16.947 19.357 12.019 1.00 66.62 109 LEU A CA 1
ATOM 908 C C . LEU A 1 109 ? -16.349 18.520 13.161 1.00 66.62 109 LEU A C 1
ATOM 910 O O . LEU A 1 109 ? -16.902 18.521 14.263 1.00 66.62 109 LEU A O 1
ATOM 914 N N . ILE A 1 110 ? -15.220 17.839 12.937 1.00 70.25 110 ILE A N 1
ATOM 915 C CA . ILE A 1 110 ? -14.498 17.081 13.970 1.00 70.25 110 ILE A CA 1
ATOM 916 C C . ILE A 1 110 ? -13.954 18.032 15.040 1.00 70.25 110 ILE A C 1
ATOM 918 O O . ILE A 1 110 ? -14.164 17.784 16.231 1.00 70.25 110 ILE A O 1
ATOM 922 N N . ILE A 1 111 ? -13.325 19.141 14.634 1.00 68.69 111 ILE A N 1
ATOM 923 C CA . ILE A 1 111 ? -12.829 20.179 15.548 1.00 68.69 111 ILE A CA 1
ATOM 924 C C . ILE A 1 111 ? -13.985 20.734 16.382 1.00 68.69 111 ILE A C 1
ATOM 926 O O . ILE A 1 111 ? -13.916 20.746 17.611 1.00 68.69 111 ILE A O 1
ATOM 930 N N . LYS A 1 112 ? -15.092 21.112 15.734 1.00 68.81 112 LYS A N 1
ATOM 931 C CA . LYS A 1 112 ? -16.283 21.646 16.403 1.00 68.81 112 LYS A CA 1
ATOM 932 C C . LYS A 1 112 ? -16.900 20.645 17.381 1.00 68.81 112 LYS A C 1
ATOM 934 O O . LYS A 1 112 ? -17.298 21.037 18.471 1.00 68.81 112 LYS A O 1
ATOM 939 N N . LYS A 1 113 ? -16.974 19.359 17.024 1.00 71.12 113 LYS A N 1
ATOM 940 C CA . LYS A 1 113 ? -17.548 18.311 17.884 1.00 71.12 113 LYS A CA 1
ATOM 941 C C . LYS A 1 113 ? -16.660 17.980 19.085 1.00 71.12 113 LYS A C 1
ATOM 943 O O . LYS A 1 113 ? -17.190 17.652 20.142 1.00 71.12 113 LYS A O 1
ATOM 948 N N . LYS A 1 114 ? -15.333 18.009 18.918 1.00 66.44 114 LYS A N 1
ATOM 949 C CA . LYS A 1 114 ? -14.382 17.548 19.940 1.00 66.44 114 LYS A CA 1
ATOM 950 C C . LYS A 1 114 ? -13.855 18.666 20.844 1.00 66.44 114 LYS A C 1
ATOM 952 O O . LYS A 1 114 ? -13.651 18.427 22.029 1.00 66.44 114 LYS A O 1
ATOM 957 N N . PHE A 1 115 ? -13.660 19.865 20.298 1.00 65.88 115 PHE A N 1
ATOM 958 C CA . PHE A 1 115 ? -13.092 21.021 21.004 1.00 65.88 115 PHE A CA 1
ATOM 959 C C . PHE A 1 115 ? -14.073 22.191 21.150 1.00 65.88 115 PHE A C 1
ATOM 961 O O . PHE A 1 115 ? -13.814 23.114 21.920 1.00 65.88 115 PHE A O 1
ATOM 968 N N . GLY A 1 116 ? -15.214 22.161 20.454 1.00 50.84 116 GLY A N 1
ATOM 969 C CA . GLY A 1 116 ? -16.290 23.116 20.694 1.00 50.84 116 GLY A CA 1
ATOM 970 C C . GLY A 1 116 ? -16.871 22.908 22.090 1.00 50.84 116 GLY A C 1
ATOM 971 O O . GLY A 1 116 ? -17.342 21.821 22.422 1.00 50.84 116 GLY A O 1
ATOM 972 N N . GLN A 1 117 ? -16.830 23.947 22.925 1.00 43.22 117 GLN A N 1
ATOM 973 C CA . GLN A 1 117 ? -17.421 23.879 24.258 1.00 43.22 117 GLN A CA 1
ATOM 974 C C . GLN A 1 117 ? -18.929 23.601 24.158 1.00 43.22 117 GLN A C 1
ATOM 976 O O . GLN A 1 117 ? -19.614 24.291 23.395 1.00 43.22 117 GLN A O 1
ATOM 981 N N . PRO A 1 118 ? -19.504 22.711 24.987 1.00 45.22 118 PRO A N 1
ATOM 982 C CA . PRO A 1 118 ? -20.911 22.818 25.317 1.00 45.22 118 PRO A CA 1
ATOM 983 C C . PRO A 1 118 ? -21.060 24.033 26.240 1.00 45.22 118 PRO A C 1
ATOM 985 O O . PRO A 1 118 ? -21.115 23.905 27.461 1.00 45.22 118 PRO A O 1
ATOM 988 N N . LYS A 1 119 ? -21.086 25.246 25.675 1.00 42.09 119 LYS A N 1
ATOM 989 C CA . LYS A 1 119 ? -21.634 26.384 26.414 1.00 42.09 119 LYS A CA 1
ATOM 990 C C . LYS A 1 119 ? -23.111 26.081 26.607 1.00 42.09 119 LYS A C 1
ATOM 992 O O . LYS A 1 119 ? -23.816 25.883 25.620 1.00 42.09 119 LYS A O 1
ATOM 997 N N . TYR A 1 120 ? -23.527 25.985 27.870 1.00 46.94 120 TYR A N 1
ATOM 998 C CA . TYR A 1 120 ? -24.916 25.877 28.306 1.00 46.94 120 TYR A CA 1
ATOM 999 C C . TYR A 1 120 ? -25.844 26.614 27.334 1.00 46.94 120 TYR A C 1
ATOM 1001 O O . TYR A 1 120 ? -25.909 27.840 27.334 1.00 46.94 120 TYR A O 1
ATOM 1009 N N . SER A 1 121 ? -26.568 25.869 26.505 1.00 34.66 121 SER A N 1
ATOM 1010 C CA . SER A 1 121 ? -27.739 26.392 25.825 1.00 34.66 121 SER A CA 1
ATOM 1011 C C . SER A 1 121 ? -28.912 25.538 26.271 1.00 34.66 121 SER A C 1
ATOM 1013 O O . SER A 1 121 ? -28.848 24.304 26.295 1.00 34.66 121 SER A O 1
ATOM 1015 N N . LYS A 1 122 ? -29.967 26.216 26.737 1.00 35.44 122 LYS A N 1
ATOM 1016 C CA . LYS A 1 122 ? -31.278 25.612 26.978 1.00 35.44 122 LYS A CA 1
ATOM 1017 C C . LYS A 1 122 ? -31.572 24.642 25.835 1.00 35.44 122 LYS A C 1
ATOM 1019 O O . LYS A 1 122 ? -31.363 24.995 24.677 1.00 35.44 122 LYS A O 1
ATOM 1024 N N . LYS A 1 123 ? -32.091 23.454 26.168 1.00 32.44 123 LYS A N 1
ATOM 1025 C CA . LYS A 1 123 ? -32.714 22.520 25.219 1.00 32.44 123 LYS A CA 1
ATOM 1026 C C . LYS A 1 123 ? -33.811 23.256 24.438 1.00 32.44 123 LYS A C 1
ATOM 1028 O O . LYS A 1 123 ? -34.986 23.158 24.770 1.00 32.44 123 LYS A O 1
ATOM 1033 N N . ILE A 1 124 ? -33.443 23.971 23.385 1.00 32.56 124 ILE A N 1
ATOM 1034 C CA . ILE A 1 124 ? -34.347 24.252 22.286 1.00 32.56 124 ILE A CA 1
ATOM 1035 C C . ILE A 1 124 ? -34.215 23.024 21.407 1.00 32.56 124 ILE A C 1
ATOM 1037 O O . ILE A 1 124 ? -33.242 22.831 20.679 1.00 32.56 124 ILE A O 1
ATOM 1041 N N . ARG A 1 125 ? -35.180 22.125 21.572 1.00 30.25 125 ARG A N 1
ATOM 1042 C CA . ARG A 1 125 ? -35.355 20.952 20.730 1.00 30.25 125 ARG A CA 1
ATOM 1043 C C . ARG A 1 125 ? -35.883 21.455 19.385 1.00 30.25 125 ARG A C 1
ATOM 1045 O O . ARG A 1 125 ? -37.061 21.312 19.092 1.00 30.25 125 ARG A O 1
ATOM 1052 N N . ILE A 1 126 ? -35.022 22.090 18.587 1.00 28.53 126 ILE A N 1
ATOM 1053 C CA . ILE A 1 126 ? -35.310 22.269 17.166 1.00 28.53 126 ILE A CA 1
ATOM 1054 C C . ILE A 1 126 ? -35.150 20.882 16.571 1.00 28.53 126 ILE A C 1
ATOM 1056 O O . ILE A 1 126 ? -34.042 20.377 16.387 1.00 28.53 126 ILE A O 1
ATOM 1060 N N . GLN A 1 127 ? -36.284 20.224 16.371 1.00 34.84 127 GLN A N 1
ATOM 1061 C CA . GLN A 1 127 ? -36.364 18.977 15.645 1.00 34.84 127 GLN A CA 1
ATOM 1062 C C . GLN A 1 127 ? -36.062 19.293 14.179 1.00 34.84 127 GLN A C 1
ATOM 1064 O O . GLN A 1 127 ? -36.961 19.511 13.376 1.00 34.84 127 GLN A O 1
ATOM 1069 N N . SER A 1 128 ? -34.771 19.397 13.852 1.00 33.50 128 SER A N 1
ATOM 1070 C CA . SER A 1 128 ? -34.324 19.482 12.469 1.00 33.50 128 SER A CA 1
ATOM 1071 C C . SER A 1 128 ? -34.612 18.134 11.826 1.00 33.50 128 SER A C 1
ATOM 1073 O O . SER A 1 128 ? -33.847 17.182 11.978 1.00 33.50 128 SER A O 1
ATOM 1075 N N . TYR A 1 129 ? -35.743 18.045 11.129 1.00 39.41 129 TYR A N 1
ATOM 1076 C CA . TYR A 1 129 ? -36.098 16.902 10.288 1.00 39.41 129 TYR A CA 1
ATOM 1077 C C . TYR A 1 129 ? -35.080 16.678 9.147 1.00 39.41 129 TYR A C 1
ATOM 1079 O O . TYR A 1 129 ? -35.071 15.614 8.537 1.00 39.41 129 TYR A O 1
ATOM 1087 N N . PHE A 1 130 ? -34.162 17.627 8.922 1.00 40.56 130 PHE A N 1
ATOM 1088 C CA . PHE A 1 130 ? -33.021 17.508 8.019 1.00 40.56 130 PHE A CA 1
ATOM 1089 C C . PHE A 1 130 ? -31.704 17.439 8.801 1.00 40.56 130 PHE A C 1
ATOM 1091 O O . PHE A 1 130 ? -31.195 18.435 9.319 1.00 40.56 130 PHE A O 1
ATOM 1098 N N . ASN A 1 131 ? -31.124 16.244 8.898 1.00 56.44 131 ASN A N 1
ATOM 1099 C CA . ASN A 1 131 ? -29.806 16.059 9.498 1.00 56.44 131 ASN A CA 1
ATOM 1100 C C . ASN A 1 131 ? -28.746 16.456 8.456 1.00 56.44 131 ASN A C 1
ATOM 1102 O O . ASN A 1 131 ? -28.328 15.625 7.654 1.00 56.44 131 ASN A O 1
ATOM 1106 N N . LEU A 1 132 ? -28.316 17.723 8.446 1.00 45.28 132 LEU A N 1
ATOM 1107 C CA . LEU A 1 132 ? -27.272 18.240 7.543 1.00 45.28 132 LEU A CA 1
ATOM 1108 C C . LEU A 1 132 ? -26.031 17.324 7.512 1.00 45.28 132 LEU A C 1
ATOM 1110 O O . LEU A 1 132 ? -25.472 17.058 6.456 1.00 45.28 132 LEU A O 1
ATOM 1114 N N . ALA A 1 133 ? -25.665 16.751 8.662 1.00 50.50 133 ALA A N 1
ATOM 1115 C CA . ALA A 1 133 ? -24.589 15.770 8.776 1.00 50.50 133 ALA A CA 1
ATOM 1116 C C . ALA A 1 133 ? -24.821 14.509 7.922 1.00 50.50 133 ALA A C 1
ATOM 1118 O O . ALA A 1 133 ? -23.879 14.000 7.320 1.00 50.50 133 ALA A O 1
ATOM 1119 N N . ASN A 1 134 ? -26.060 14.020 7.828 1.00 57.84 134 ASN A N 1
ATOM 1120 C CA . ASN A 1 134 ? -26.403 12.876 6.984 1.00 57.84 134 ASN A CA 1
ATOM 1121 C C . ASN A 1 134 ? -26.301 13.239 5.500 1.00 57.84 134 ASN A C 1
ATOM 1123 O O . ASN A 1 134 ? -25.787 12.436 4.733 1.00 57.84 134 ASN A O 1
ATOM 1127 N N . ILE A 1 135 ? -26.720 14.449 5.113 1.00 53.59 135 ILE A N 1
ATOM 1128 C CA . ILE A 1 135 ? -26.590 14.940 3.732 1.00 53.59 135 ILE A CA 1
ATOM 1129 C C . ILE A 1 135 ? -25.114 15.070 3.352 1.00 53.59 135 ILE A C 1
ATOM 1131 O O . ILE A 1 135 ? -24.706 14.545 2.323 1.00 53.59 135 ILE A O 1
ATOM 1135 N N . CYS A 1 136 ? -24.294 15.695 4.203 1.00 49.12 136 CYS A N 1
ATOM 1136 C CA . CYS A 1 136 ? -22.853 15.804 3.975 1.00 49.12 136 CYS A CA 1
ATOM 1137 C C . CYS A 1 136 ? -22.177 14.428 3.911 1.00 49.12 136 CYS A C 1
ATOM 1139 O O . CYS A 1 136 ? -21.301 14.225 3.081 1.00 49.12 136 CYS A O 1
ATOM 1141 N N . THR A 1 137 ? -22.595 13.472 4.749 1.00 59.53 137 THR A N 1
ATOM 1142 C CA . THR A 1 137 ? -22.064 12.099 4.711 1.00 59.53 137 THR A CA 1
ATOM 1143 C C . THR A 1 137 ? -22.452 11.392 3.411 1.00 59.53 137 THR A C 1
ATOM 1145 O O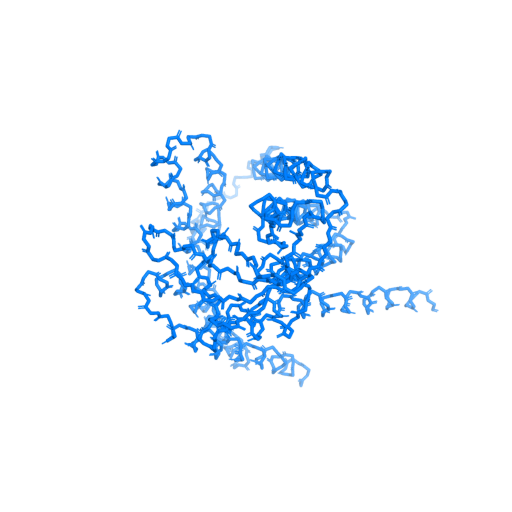 . THR A 1 137 ? -21.619 10.721 2.813 1.00 59.53 137 THR A O 1
ATOM 1148 N N . PHE A 1 138 ? -23.690 11.565 2.941 1.00 60.50 138 PHE A N 1
ATOM 1149 C CA . PHE A 1 138 ? -24.168 10.958 1.698 1.00 60.50 138 PHE A CA 1
ATOM 1150 C C . PHE A 1 138 ? -23.493 11.570 0.463 1.00 60.50 138 PHE A C 1
ATOM 1152 O O . PHE A 1 138 ? -23.054 10.838 -0.419 1.00 60.50 138 PHE A O 1
ATOM 1159 N N . LEU A 1 139 ? -23.339 12.899 0.436 1.00 57.16 139 LEU A N 1
ATOM 1160 C CA . LEU A 1 139 ? -22.569 13.608 -0.589 1.00 57.16 139 LEU A CA 1
ATOM 1161 C C . LEU A 1 139 ? -21.110 13.162 -0.599 1.00 57.16 139 LEU A C 1
ATOM 1163 O O . LEU A 1 139 ? -20.571 12.907 -1.667 1.00 57.16 139 LEU A O 1
ATOM 1167 N N . LEU A 1 140 ? -20.486 13.027 0.572 1.00 65.50 140 LEU A N 1
ATOM 1168 C CA . LEU A 1 140 ? -19.112 12.553 0.680 1.00 65.50 140 LEU A CA 1
ATOM 1169 C C . LEU A 1 140 ? -18.965 11.153 0.091 1.00 65.50 140 LEU A C 1
ATOM 1171 O O . LEU A 1 140 ? -18.107 10.972 -0.760 1.00 65.50 140 LEU A O 1
ATOM 1175 N N . ILE A 1 141 ? -19.820 10.204 0.500 1.00 71.75 141 ILE A N 1
ATOM 1176 C CA . ILE A 1 141 ? -19.827 8.845 -0.058 1.00 71.75 141 ILE A CA 1
ATOM 1177 C C . ILE A 1 141 ? -19.985 8.913 -1.578 1.00 71.75 141 ILE A C 1
ATOM 1179 O O . ILE A 1 141 ? -19.228 8.261 -2.284 1.00 71.75 141 ILE A O 1
ATOM 1183 N N . GLY A 1 142 ? -20.931 9.712 -2.082 1.00 58.09 142 GLY A N 1
ATOM 1184 C CA . GLY A 1 142 ? -21.170 9.860 -3.517 1.00 58.09 142 GLY A CA 1
ATOM 1185 C C . GLY A 1 142 ? -19.961 10.415 -4.273 1.00 58.09 142 GLY 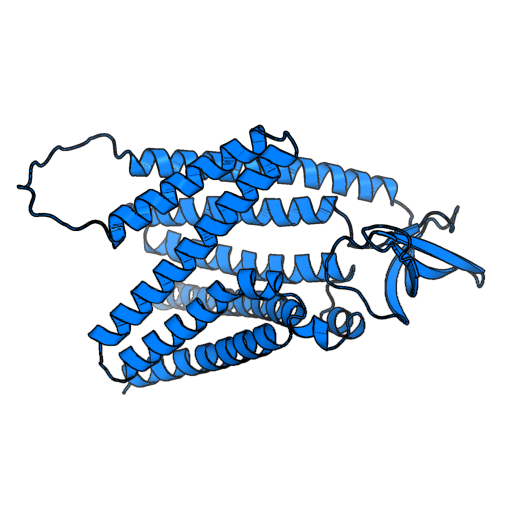A C 1
ATOM 1186 O O . GLY A 1 142 ? -19.588 9.868 -5.306 1.00 58.09 142 GLY A O 1
ATOM 1187 N N . VAL A 1 143 ? -19.313 11.453 -3.741 1.00 63.12 143 VAL A N 1
ATOM 1188 C CA . VAL A 1 143 ? -18.130 12.076 -4.352 1.00 63.12 143 VAL A CA 1
ATOM 1189 C C . VAL A 1 143 ? -16.935 11.130 -4.311 1.00 63.12 143 VAL A C 1
ATOM 1191 O O . VAL A 1 143 ? -16.327 10.884 -5.348 1.00 63.12 143 VAL A O 1
ATOM 1194 N N . THR A 1 144 ? -16.603 10.557 -3.151 1.00 70.25 144 THR A N 1
ATOM 1195 C CA . THR A 1 144 ? -15.456 9.647 -3.036 1.00 70.25 144 THR A CA 1
ATOM 1196 C C . THR A 1 144 ? -15.666 8.375 -3.852 1.00 70.25 144 THR A C 1
ATOM 1198 O O . THR A 1 144 ? -14.713 7.869 -4.438 1.00 70.25 144 THR A O 1
ATOM 1201 N N . PHE A 1 145 ? -16.906 7.886 -3.948 1.00 74.06 145 PHE A N 1
ATOM 1202 C CA . PHE A 1 145 ? -17.244 6.727 -4.768 1.00 74.06 145 PHE A CA 1
ATOM 1203 C C . PHE A 1 145 ? -17.174 7.060 -6.258 1.00 74.06 145 PHE A C 1
ATOM 1205 O O . PHE A 1 145 ? -16.586 6.297 -7.015 1.00 74.06 145 PHE A O 1
ATOM 1212 N N . GLY A 1 146 ? -17.704 8.216 -6.672 1.00 65.06 146 GLY A N 1
ATOM 1213 C CA . GLY A 1 146 ? -17.631 8.693 -8.053 1.00 65.06 146 GLY A CA 1
ATOM 1214 C C . GLY A 1 146 ? -16.191 8.885 -8.529 1.00 65.06 146 GLY A C 1
ATOM 1215 O O . GLY A 1 146 ? -15.839 8.401 -9.599 1.00 65.06 146 GLY A O 1
ATOM 1216 N N . ILE A 1 147 ? -15.332 9.504 -7.710 1.00 72.75 147 ILE A N 1
ATOM 1217 C CA . ILE A 1 147 ? -13.891 9.617 -7.995 1.00 72.75 147 ILE A CA 1
ATOM 1218 C C . ILE A 1 147 ? -13.262 8.228 -8.090 1.00 72.75 147 ILE A C 1
ATOM 1220 O O . ILE A 1 147 ? -12.553 7.945 -9.050 1.00 72.75 147 ILE A O 1
ATOM 1224 N N . GLY A 1 148 ? -13.544 7.353 -7.120 1.00 73.50 148 GLY A N 1
ATOM 1225 C CA . GLY A 1 148 ? -13.049 5.980 -7.132 1.00 73.50 148 GLY A CA 1
ATOM 1226 C C . GLY A 1 148 ? -13.420 5.243 -8.420 1.00 73.50 148 GLY A C 1
ATOM 1227 O O . GLY A 1 148 ? -12.554 4.623 -9.023 1.00 73.50 148 GLY A O 1
ATOM 1228 N N . LEU A 1 149 ? -14.666 5.366 -8.887 1.00 77.38 149 LEU A N 1
ATOM 1229 C CA . LEU A 1 149 ? -15.119 4.766 -10.142 1.00 77.38 149 LEU A CA 1
ATOM 1230 C C . LEU A 1 149 ? -14.447 5.373 -11.375 1.00 77.38 149 LEU A C 1
ATOM 1232 O O . LEU A 1 149 ? -14.071 4.621 -12.266 1.00 77.38 149 LEU A O 1
ATOM 1236 N N . LEU A 1 150 ? -14.277 6.696 -11.435 1.00 75.12 150 LEU A N 1
ATOM 1237 C CA . LEU A 1 150 ? -13.610 7.354 -12.564 1.00 75.12 150 LEU A CA 1
ATOM 1238 C C . LEU A 1 150 ? -12.141 6.934 -12.671 1.00 75.12 150 LEU A C 1
ATOM 1240 O O . LEU A 1 150 ? -11.683 6.554 -13.744 1.00 75.12 150 LEU A O 1
ATOM 1244 N N . LEU A 1 151 ? -11.416 6.949 -11.549 1.00 78.62 151 LEU A N 1
ATOM 1245 C CA . LEU A 1 151 ? -10.022 6.504 -11.501 1.00 78.62 151 LEU A CA 1
ATOM 1246 C C . LEU A 1 151 ? -9.897 5.013 -11.820 1.00 78.62 151 LEU A C 1
ATOM 1248 O O . LEU A 1 151 ? -8.952 4.612 -12.488 1.00 78.62 151 LEU A O 1
ATOM 1252 N N . PHE A 1 152 ? -10.851 4.200 -11.359 1.00 83.88 152 PHE A N 1
ATOM 1253 C CA . PHE A 1 152 ? -10.882 2.774 -11.660 1.00 83.88 152 PHE A CA 1
ATOM 1254 C C . PHE A 1 152 ? -11.141 2.522 -13.146 1.00 83.88 152 PHE A C 1
ATOM 1256 O O . PHE A 1 152 ? -10.443 1.714 -13.739 1.00 83.88 152 PHE A O 1
ATOM 1263 N N . ALA A 1 153 ? -12.105 3.218 -13.755 1.00 79.25 153 ALA A N 1
ATOM 1264 C CA . ALA A 1 153 ? -12.429 3.066 -15.171 1.00 79.25 153 ALA A CA 1
ATOM 1265 C C . ALA A 1 153 ? -11.247 3.459 -16.066 1.00 79.25 153 ALA A C 1
ATOM 1267 O O . ALA A 1 153 ? -10.870 2.680 -16.936 1.00 79.25 153 ALA A O 1
ATOM 1268 N N . ASN A 1 154 ? -10.627 4.613 -15.800 1.00 77.44 154 ASN A N 1
ATOM 1269 C CA . ASN A 1 154 ? -9.450 5.059 -16.546 1.00 77.44 154 ASN A CA 1
ATOM 1270 C C . ASN A 1 154 ? -8.271 4.107 -16.326 1.00 77.44 154 ASN A C 1
ATOM 1272 O O . ASN A 1 154 ? -7.730 3.574 -17.284 1.00 77.44 154 ASN A O 1
ATOM 1276 N N . GLY A 1 155 ? -7.947 3.794 -15.067 1.00 79.50 155 GLY A N 1
ATOM 1277 C CA . GLY A 1 155 ? -6.824 2.909 -14.758 1.00 79.50 155 GLY A CA 1
ATOM 1278 C C . GLY A 1 155 ? -7.015 1.491 -15.294 1.00 79.50 155 GLY A C 1
ATOM 1279 O O . GLY A 1 155 ? -6.039 0.834 -15.638 1.00 79.50 155 GLY A O 1
ATOM 1280 N N . LEU A 1 156 ? -8.258 1.008 -15.380 1.00 85.19 156 LEU A N 1
ATOM 1281 C CA . LEU A 1 156 ? -8.561 -0.295 -15.964 1.00 85.19 156 LEU A CA 1
ATOM 1282 C C . LEU A 1 156 ? -8.429 -0.260 -17.485 1.00 85.19 156 LEU A C 1
ATOM 1284 O O . LEU A 1 156 ? -7.851 -1.190 -18.030 1.00 85.19 156 LEU A O 1
ATOM 1288 N N . SER A 1 157 ? -8.942 0.783 -18.147 1.00 81.06 157 SER A N 1
ATOM 1289 C CA . SER A 1 157 ? -8.779 0.964 -19.595 1.00 81.06 157 SER A CA 1
ATOM 1290 C C . SER A 1 157 ? -7.303 0.972 -19.965 1.00 81.06 157 SER A C 1
ATOM 1292 O O . SER A 1 157 ? -6.875 0.160 -20.772 1.00 81.06 157 SER A O 1
ATOM 1294 N N . ASP A 1 158 ? -6.517 1.796 -19.276 1.00 78.69 158 ASP A N 1
ATOM 1295 C CA . ASP A 1 158 ? -5.092 1.939 -19.546 1.00 78.69 158 ASP A CA 1
ATOM 1296 C C . ASP A 1 158 ? -4.337 0.612 -19.336 1.00 78.69 158 ASP A C 1
ATOM 1298 O O . ASP A 1 158 ? -3.516 0.214 -20.155 1.00 78.69 158 ASP A O 1
ATOM 1302 N N . VAL A 1 159 ? -4.649 -0.131 -18.263 1.00 82.19 159 VAL A N 1
ATOM 1303 C CA . VAL A 1 159 ? -4.036 -1.448 -18.012 1.00 82.19 159 VAL A CA 1
ATOM 1304 C C . VAL A 1 159 ? -4.464 -2.493 -19.044 1.00 82.19 159 VAL A C 1
ATOM 1306 O O . VAL A 1 159 ? -3.674 -3.379 -19.363 1.00 82.19 159 VAL A O 1
ATOM 1309 N N . LEU A 1 160 ? -5.696 -2.435 -19.551 1.00 85.81 160 LEU A N 1
ATOM 1310 C CA . LEU A 1 160 ? -6.149 -3.334 -20.613 1.00 85.81 160 LEU A CA 1
ATOM 1311 C C . LEU A 1 160 ? -5.449 -3.024 -21.938 1.00 85.81 160 LEU A C 1
ATOM 1313 O O . LEU A 1 160 ? -4.981 -3.960 -22.583 1.00 85.81 160 LEU A O 1
ATOM 1317 N N . ASP A 1 161 ? -5.305 -1.744 -22.283 1.00 83.06 161 ASP A N 1
ATOM 1318 C CA . ASP A 1 161 ? -4.572 -1.299 -23.470 1.00 83.06 161 ASP A CA 1
ATOM 1319 C C . ASP A 1 161 ? -3.099 -1.727 -23.390 1.00 83.06 161 ASP A C 1
ATOM 1321 O O . ASP A 1 161 ? -2.540 -2.249 -24.355 1.00 83.06 161 ASP A O 1
ATOM 1325 N N . ASP A 1 162 ? -2.485 -1.595 -22.212 1.00 80.31 162 ASP A N 1
ATOM 1326 C CA . ASP A 1 162 ? -1.132 -2.079 -21.941 1.00 80.31 162 ASP A CA 1
ATOM 1327 C C . ASP A 1 162 ? -1.023 -3.600 -22.136 1.00 80.31 162 ASP A C 1
ATOM 1329 O O . ASP A 1 162 ? -0.107 -4.082 -22.799 1.00 80.31 162 ASP A O 1
ATOM 1333 N N . ILE A 1 163 ? -1.969 -4.380 -21.599 1.00 82.94 163 ILE A N 1
ATOM 1334 C CA . ILE A 1 163 ? -1.988 -5.842 -21.767 1.00 82.94 163 ILE A CA 1
ATOM 1335 C C . ILE A 1 163 ? -2.141 -6.228 -23.242 1.00 82.94 163 ILE A C 1
ATOM 1337 O O . ILE A 1 163 ? -1.505 -7.187 -23.682 1.00 82.94 163 ILE A O 1
ATOM 1341 N N . GLU A 1 164 ? -2.972 -5.510 -23.998 1.00 84.50 164 GLU A N 1
ATOM 1342 C CA . GLU A 1 164 ? -3.173 -5.751 -25.427 1.00 84.50 164 GLU A CA 1
ATOM 1343 C C . GLU A 1 164 ? -1.904 -5.439 -26.230 1.00 84.50 164 GLU A C 1
ATOM 1345 O O . GLU A 1 164 ? -1.456 -6.276 -27.013 1.00 84.50 164 GLU A O 1
ATOM 1350 N N . GLN A 1 165 ? -1.258 -4.298 -25.968 1.00 82.25 165 GLN A N 1
ATOM 1351 C CA . GLN A 1 165 ? 0.009 -3.921 -26.609 1.00 82.25 165 GLN A CA 1
ATOM 1352 C C . GLN A 1 165 ? 1.158 -4.881 -26.277 1.00 82.25 165 GLN A C 1
ATOM 1354 O O . GLN A 1 165 ? 2.067 -5.063 -27.086 1.00 82.25 165 GLN A O 1
ATOM 1359 N N . MET A 1 166 ? 1.122 -5.502 -25.097 1.00 84.44 166 MET A N 1
ATOM 1360 C CA . MET A 1 166 ? 2.144 -6.436 -24.617 1.00 84.44 166 MET A CA 1
ATOM 1361 C C . MET A 1 166 ? 1.836 -7.899 -24.971 1.00 84.44 166 MET A C 1
ATOM 1363 O O . MET A 1 166 ? 2.547 -8.804 -24.518 1.00 84.44 166 MET A O 1
ATOM 1367 N N . GLN A 1 167 ? 0.791 -8.182 -25.761 1.00 83.25 167 GLN A N 1
ATOM 1368 C CA . GLN A 1 167 ? 0.505 -9.552 -26.185 1.00 83.25 167 GLN A CA 1
ATOM 1369 C C . GLN A 1 167 ? 1.677 -10.137 -26.981 1.00 83.25 167 GLN A C 1
ATOM 1371 O O . GLN A 1 167 ? 2.136 -9.577 -27.970 1.00 83.25 167 GLN A O 1
ATOM 1376 N N . GLY A 1 168 ? 2.151 -11.305 -26.544 1.00 85.06 168 GLY A N 1
ATOM 1377 C CA . GLY A 1 168 ? 3.284 -11.998 -27.164 1.00 85.06 168 GLY A CA 1
ATOM 1378 C C . GLY A 1 168 ? 4.656 -11.603 -26.614 1.00 85.06 168 GLY A C 1
ATOM 1379 O O . GLY A 1 168 ? 5.643 -12.246 -26.973 1.00 85.06 168 GLY A O 1
ATOM 1380 N N . PHE A 1 169 ? 4.734 -10.622 -25.707 1.00 91.44 169 PHE A N 1
ATOM 1381 C CA . PHE A 1 169 ? 5.988 -10.279 -25.039 1.00 91.44 169 PHE A CA 1
ATOM 1382 C C . PHE A 1 169 ? 6.431 -11.422 -24.118 1.00 91.44 169 PHE A C 1
ATOM 1384 O O . PHE A 1 169 ? 5.613 -12.094 -23.483 1.00 91.44 169 PHE A O 1
ATOM 1391 N N . GLN A 1 170 ? 7.742 -11.629 -24.023 1.00 91.19 170 GLN A N 1
ATOM 1392 C CA . GLN A 1 170 ? 8.352 -12.627 -23.148 1.00 91.19 170 GLN A CA 1
ATOM 1393 C C . GLN A 1 170 ? 9.014 -11.978 -21.934 1.00 91.19 170 GLN A C 1
ATOM 1395 O O . GLN A 1 170 ? 9.460 -10.832 -21.979 1.00 91.19 170 GLN A O 1
ATOM 1400 N N . GLU A 1 171 ? 9.076 -12.722 -20.829 1.00 91.81 171 GLU A N 1
ATOM 1401 C CA . GLU A 1 171 ? 9.715 -12.253 -19.601 1.00 91.81 171 GLU A CA 1
ATOM 1402 C C . GLU A 1 171 ? 11.208 -12.595 -19.596 1.00 91.81 171 GLU A C 1
ATOM 1404 O O . GLU A 1 171 ? 11.601 -13.739 -19.823 1.00 91.81 171 GLU A O 1
ATOM 1409 N N . THR A 1 172 ? 12.044 -11.622 -19.245 1.00 91.75 172 THR A N 1
ATOM 1410 C CA . THR A 1 172 ? 13.455 -11.836 -18.907 1.00 91.75 172 THR A CA 1
ATOM 1411 C C . THR A 1 172 ? 13.829 -11.060 -17.647 1.00 91.75 172 THR A C 1
ATOM 1413 O O . THR A 1 172 ? 13.068 -10.228 -17.145 1.00 91.75 172 THR A O 1
ATOM 1416 N N . THR A 1 173 ? 15.001 -11.351 -17.089 1.00 91.12 173 THR A N 1
ATOM 1417 C CA . THR A 1 173 ? 15.527 -10.625 -15.929 1.00 91.12 173 THR A CA 1
ATOM 1418 C C . THR A 1 173 ? 16.521 -9.571 -16.394 1.00 91.12 173 THR A C 1
ATOM 1420 O O . THR A 1 173 ? 17.550 -9.898 -16.980 1.00 91.12 173 THR A O 1
ATOM 1423 N N . GLY A 1 174 ? 16.219 -8.308 -16.106 1.00 91.00 174 GLY A N 1
ATOM 1424 C CA . GLY A 1 174 ? 17.132 -7.191 -16.311 1.00 91.00 174 GLY A CA 1
ATOM 1425 C C . GLY A 1 174 ? 17.845 -6.800 -15.027 1.00 91.00 174 GLY A C 1
ATOM 1426 O O . GLY A 1 174 ? 17.264 -6.866 -13.942 1.00 91.00 174 GLY A O 1
ATOM 1427 N N . THR A 1 175 ? 19.087 -6.352 -15.158 1.00 92.94 175 THR A N 1
ATOM 1428 C CA . THR A 1 175 ? 19.926 -5.877 -14.055 1.00 92.94 175 THR A CA 1
ATOM 1429 C C . THR A 1 175 ? 20.123 -4.373 -14.173 1.00 92.94 175 THR A C 1
ATOM 1431 O O . THR A 1 175 ? 20.467 -3.882 -15.245 1.00 92.94 175 THR A O 1
ATOM 1434 N N . LEU A 1 176 ? 19.923 -3.631 -13.084 1.00 91.44 176 LEU A N 1
ATOM 1435 C CA . LEU A 1 176 ? 20.184 -2.192 -13.054 1.00 91.44 176 LEU A CA 1
ATOM 1436 C C . LEU A 1 176 ? 21.692 -1.931 -13.141 1.00 91.44 176 LEU A C 1
ATOM 1438 O O . LEU A 1 176 ? 22.435 -2.358 -12.256 1.00 91.44 176 LEU A O 1
ATOM 1442 N N . THR A 1 177 ? 22.139 -1.215 -14.168 1.00 90.62 177 THR A N 1
ATOM 1443 C CA . THR A 1 177 ? 23.563 -0.930 -14.395 1.00 90.62 177 THR A CA 1
ATOM 1444 C C . THR A 1 177 ? 23.952 0.481 -13.983 1.00 90.62 177 THR A C 1
ATOM 1446 O O . THR A 1 177 ? 25.033 0.663 -13.427 1.00 90.62 177 THR A O 1
ATOM 1449 N N . GLN A 1 178 ? 23.086 1.471 -14.216 1.00 88.44 178 GLN A N 1
ATOM 1450 C CA . GLN A 1 178 ? 23.430 2.878 -14.016 1.00 88.44 178 GLN A CA 1
ATOM 1451 C C . GLN A 1 178 ? 22.212 3.746 -13.662 1.00 88.44 178 GLN A C 1
ATOM 1453 O O . GLN A 1 178 ? 21.085 3.460 -14.072 1.00 88.44 178 GLN A O 1
ATOM 1458 N N . TYR A 1 179 ? 22.469 4.832 -12.927 1.00 85.62 179 TYR A N 1
ATOM 1459 C CA . TYR A 1 179 ? 21.561 5.970 -12.780 1.00 85.62 179 TYR A CA 1
ATOM 1460 C C . TYR A 1 179 ? 21.971 7.065 -13.770 1.00 85.62 179 TYR A C 1
ATOM 1462 O O . TYR A 1 179 ? 23.130 7.480 -13.796 1.00 85.62 179 TYR A O 1
ATOM 1470 N N . ASN A 1 180 ? 21.043 7.517 -14.603 1.00 77.31 180 ASN A N 1
ATOM 1471 C CA . ASN A 1 180 ? 21.245 8.650 -15.493 1.00 77.31 180 ASN A CA 1
ATOM 1472 C C . ASN A 1 180 ? 20.742 9.914 -14.776 1.00 77.31 180 ASN A C 1
ATOM 1474 O O . ASN A 1 180 ? 19.539 10.149 -14.692 1.00 77.31 180 ASN A O 1
ATOM 1478 N N . GLU A 1 181 ? 21.665 10.693 -14.207 1.00 66.75 181 GLU A N 1
ATOM 1479 C CA . GLU A 1 181 ? 21.375 11.873 -13.367 1.00 66.75 181 GLU A CA 1
ATOM 1480 C C . GLU A 1 181 ? 21.104 13.160 -14.172 1.00 66.75 181 GLU A C 1
ATOM 1482 O O . GLU A 1 181 ? 20.911 14.227 -13.596 1.00 66.75 181 GLU A O 1
ATOM 1487 N N . ASN A 1 182 ? 21.069 13.087 -15.507 1.00 57.88 182 ASN A N 1
ATOM 1488 C CA . ASN A 1 182 ? 20.959 14.264 -16.380 1.00 57.88 182 ASN A CA 1
ATOM 1489 C C . ASN A 1 182 ? 19.567 14.936 -16.386 1.00 57.88 182 ASN A C 1
ATOM 1491 O O . ASN A 1 182 ? 19.361 15.919 -17.099 1.00 57.88 182 ASN A O 1
ATOM 1495 N N . THR A 1 183 ? 18.610 14.434 -15.605 1.00 53.72 183 THR A N 1
ATOM 1496 C CA . THR A 1 183 ? 17.224 14.918 -15.530 1.00 53.72 183 THR A CA 1
ATOM 1497 C C . THR A 1 183 ? 16.774 15.096 -14.079 1.00 53.72 183 THR A C 1
ATOM 1499 O O . THR A 1 183 ? 17.231 14.394 -13.182 1.00 53.72 183 THR A O 1
ATOM 1502 N N . SER A 1 184 ? 15.839 16.024 -13.828 1.00 51.00 184 SER A N 1
ATOM 1503 C CA . SER A 1 184 ? 15.312 16.325 -12.479 1.00 51.00 184 SER A CA 1
ATOM 1504 C C . SER A 1 184 ? 14.671 15.120 -11.770 1.00 51.00 184 SER A C 1
ATOM 1506 O O . SER A 1 184 ? 14.558 15.124 -10.548 1.00 51.00 184 SER A O 1
ATOM 1508 N N . MET A 1 185 ? 14.277 14.092 -12.529 1.00 56.09 185 MET A N 1
ATOM 1509 C CA . MET A 1 185 ? 14.048 12.730 -12.045 1.00 56.09 185 MET A CA 1
ATOM 1510 C C . MET A 1 185 ? 15.063 11.815 -12.741 1.00 56.09 185 MET A C 1
ATOM 1512 O O . MET A 1 185 ? 15.060 11.784 -13.974 1.00 56.09 185 MET A O 1
ATOM 1516 N N . PRO A 1 186 ? 15.949 11.116 -12.012 1.00 64.56 186 PRO A N 1
ATOM 1517 C CA . PRO A 1 186 ? 16.982 10.294 -12.629 1.00 64.56 186 PRO A CA 1
ATOM 1518 C C . PRO A 1 186 ? 16.355 9.104 -13.360 1.00 64.56 186 PRO A C 1
ATOM 1520 O O . PRO A 1 186 ? 15.478 8.425 -12.823 1.00 64.56 186 PRO A O 1
ATOM 1523 N N . ASN A 1 187 ? 16.822 8.822 -14.573 1.00 80.69 187 ASN A N 1
ATOM 1524 C CA . ASN A 1 187 ? 16.403 7.625 -15.293 1.00 80.69 187 ASN A CA 1
ATOM 1525 C C . ASN A 1 187 ? 17.237 6.417 -14.843 1.00 80.69 187 ASN A C 1
ATOM 1527 O O . ASN A 1 187 ? 18.424 6.518 -14.531 1.00 80.69 187 ASN A O 1
ATOM 1531 N N . LEU A 1 188 ? 16.604 5.253 -14.798 1.00 86.50 188 LEU A N 1
ATOM 1532 C CA . LEU A 1 188 ? 17.206 3.974 -14.453 1.00 86.50 188 LEU A CA 1
ATOM 1533 C C . LEU A 1 188 ? 17.571 3.228 -15.736 1.00 86.50 188 LEU A C 1
ATOM 1535 O O . LEU A 1 188 ? 16.698 2.978 -16.566 1.00 86.50 188 LEU A O 1
ATOM 1539 N N . LEU A 1 189 ? 18.838 2.838 -15.882 1.00 90.56 189 LEU A N 1
ATOM 1540 C CA . LEU A 1 189 ? 19.300 2.055 -17.024 1.00 90.56 189 LEU A CA 1
ATOM 1541 C C . LEU A 1 189 ? 19.417 0.578 -16.641 1.00 90.56 189 LEU A C 1
ATOM 1543 O O . LEU A 1 189 ? 20.234 0.200 -15.799 1.00 90.56 189 LEU A O 1
ATOM 1547 N N . TYR A 1 190 ? 18.600 -0.261 -17.268 1.00 91.00 190 TYR A N 1
ATOM 1548 C CA . TYR A 1 190 ? 18.607 -1.707 -17.093 1.00 91.00 190 TYR A CA 1
ATOM 1549 C C . TYR A 1 190 ? 19.274 -2.395 -18.280 1.00 91.00 190 TYR A C 1
ATOM 1551 O O . TYR A 1 190 ? 19.028 -2.044 -19.427 1.00 91.00 190 TYR A O 1
ATOM 1559 N N . SER A 1 191 ? 20.079 -3.416 -18.004 1.00 92.81 191 SER A N 1
ATOM 1560 C CA . SER A 1 191 ? 20.697 -4.284 -19.002 1.00 92.81 191 SER A CA 1
ATOM 1561 C C . SER A 1 191 ? 20.090 -5.681 -18.932 1.00 92.81 191 SER A C 1
ATOM 1563 O O . SER A 1 191 ? 19.941 -6.238 -17.843 1.00 92.81 191 SER A O 1
ATOM 1565 N N . TYR A 1 192 ? 19.733 -6.253 -20.078 1.00 93.50 192 TYR A N 1
ATOM 1566 C CA . TYR A 1 192 ? 19.190 -7.610 -20.186 1.00 93.50 192 TYR A CA 1
ATOM 1567 C C . TYR A 1 192 ? 19.749 -8.318 -21.416 1.00 93.50 192 TYR A C 1
ATOM 1569 O O . TYR A 1 192 ? 20.216 -7.673 -22.351 1.00 93.50 192 TYR A O 1
ATOM 1577 N N . SER A 1 193 ? 19.740 -9.652 -21.391 1.00 90.69 193 SER A N 1
ATOM 1578 C CA . SER A 1 193 ? 20.279 -10.484 -22.468 1.00 90.69 193 SER A CA 1
ATOM 1579 C C . SER A 1 193 ? 19.172 -11.309 -23.113 1.00 90.69 193 SER A C 1
ATOM 1581 O O . SER A 1 193 ? 18.398 -11.959 -22.407 1.00 90.69 193 SER A O 1
ATOM 1583 N N . VAL A 1 194 ? 19.122 -11.280 -24.444 1.00 90.38 194 VAL A N 1
ATOM 1584 C CA . VAL A 1 194 ? 18.248 -12.109 -25.283 1.00 90.38 194 VAL A CA 1
ATOM 1585 C C . VAL A 1 194 ? 19.142 -12.781 -26.319 1.00 90.38 194 VAL A C 1
ATOM 1587 O O . VAL A 1 194 ? 19.892 -12.102 -27.020 1.00 90.38 194 VAL A O 1
ATOM 1590 N N . ASP A 1 195 ? 19.139 -14.114 -26.357 1.00 87.44 195 ASP A N 1
ATOM 1591 C CA . ASP A 1 195 ? 19.973 -14.924 -27.261 1.00 87.44 195 ASP A CA 1
ATOM 1592 C C . ASP A 1 195 ? 21.466 -14.533 -27.277 1.00 87.44 195 ASP A C 1
ATOM 1594 O O . ASP A 1 195 ? 22.137 -14.536 -28.309 1.00 87.44 195 ASP A O 1
ATOM 1598 N N . GLY A 1 196 ? 22.002 -14.157 -26.111 1.00 84.88 196 GLY A N 1
ATOM 1599 C CA . GLY A 1 196 ? 23.406 -13.770 -25.940 1.00 84.88 196 GLY A CA 1
ATOM 1600 C C . GLY A 1 196 ? 23.745 -12.337 -26.369 1.00 84.88 196 GLY A C 1
ATOM 1601 O O . GLY A 1 196 ? 24.888 -11.916 -26.192 1.00 84.88 196 GLY A O 1
ATOM 1602 N N . LYS A 1 197 ? 22.780 -11.565 -26.885 1.00 91.31 197 LYS A N 1
ATOM 1603 C CA . LYS A 1 197 ? 22.929 -10.129 -27.160 1.00 91.31 197 LYS A CA 1
ATOM 1604 C C . LYS A 1 197 ? 22.414 -9.304 -25.990 1.00 91.31 197 LYS A C 1
ATOM 1606 O O . LYS A 1 197 ? 21.350 -9.584 -25.445 1.00 91.31 197 LYS A O 1
ATOM 1611 N N . ILE A 1 198 ? 23.172 -8.272 -25.626 1.00 91.94 198 ILE A N 1
ATOM 1612 C CA . ILE A 1 198 ? 22.834 -7.369 -24.526 1.00 91.94 198 ILE A CA 1
ATOM 1613 C C . ILE A 1 198 ? 22.051 -6.177 -25.071 1.00 91.94 198 ILE A C 1
ATOM 1615 O O . ILE A 1 198 ? 22.502 -5.500 -25.993 1.00 91.94 198 ILE A O 1
ATOM 1619 N N . TYR A 1 199 ? 20.915 -5.904 -24.444 1.00 92.69 199 TYR A N 1
ATOM 1620 C CA . TYR A 1 199 ? 20.047 -4.769 -24.711 1.00 92.69 199 TYR A CA 1
ATOM 1621 C C . TYR A 1 199 ? 19.977 -3.867 -23.479 1.00 92.69 199 TYR A C 1
ATOM 1623 O O . TYR A 1 199 ? 20.249 -4.296 -22.351 1.00 92.69 199 TYR A O 1
ATOM 1631 N N . LEU A 1 200 ? 19.628 -2.602 -23.708 1.00 91.19 200 LEU A N 1
ATOM 1632 C CA . LEU A 1 200 ? 19.477 -1.591 -22.669 1.00 91.19 200 LEU A CA 1
ATOM 1633 C C . LEU A 1 200 ? 18.047 -1.058 -22.672 1.00 91.19 200 LEU A C 1
ATOM 1635 O O . LEU A 1 200 ? 17.476 -0.810 -23.730 1.00 91.19 200 LEU A O 1
ATOM 1639 N N . LEU A 1 201 ? 17.486 -0.882 -21.482 1.00 89.69 201 LEU A N 1
ATOM 1640 C CA . LEU A 1 201 ? 16.170 -0.302 -21.253 1.00 89.69 201 LEU A CA 1
ATOM 1641 C C . LEU A 1 201 ? 16.316 0.884 -20.307 1.00 89.69 201 LEU A C 1
ATOM 1643 O O . LEU A 1 201 ? 16.775 0.722 -19.175 1.00 89.69 201 LEU A O 1
ATOM 1647 N N . GLU A 1 202 ? 15.903 2.060 -20.760 1.00 87.94 202 GLU A N 1
ATOM 1648 C CA . GLU A 1 202 ? 15.795 3.243 -19.916 1.00 87.94 202 GLU A CA 1
ATOM 1649 C C . GLU A 1 202 ? 14.384 3.326 -19.326 1.00 87.94 202 GLU A C 1
ATOM 1651 O O . GLU A 1 202 ? 13.390 3.162 -20.032 1.00 87.94 202 GLU A O 1
ATOM 1656 N N . ALA A 1 203 ? 14.289 3.558 -18.020 1.00 83.50 203 ALA A N 1
ATOM 1657 C CA . ALA A 1 203 ? 13.017 3.669 -17.323 1.00 83.50 203 ALA A CA 1
ATOM 1658 C C . ALA A 1 203 ? 13.013 4.842 -16.346 1.00 83.50 203 ALA A C 1
ATOM 1660 O O . ALA A 1 203 ? 13.970 5.045 -15.602 1.00 83.50 203 ALA A O 1
ATOM 1661 N N . ALA A 1 204 ? 11.906 5.578 -16.294 1.00 76.81 204 ALA A N 1
ATOM 1662 C CA . ALA A 1 204 ? 11.748 6.681 -15.356 1.00 76.81 204 ALA A CA 1
ATOM 1663 C C . ALA A 1 204 ? 11.673 6.185 -13.900 1.00 76.81 204 ALA A C 1
ATOM 1665 O O . ALA A 1 204 ? 10.994 5.196 -13.580 1.00 76.81 204 ALA A O 1
ATOM 1666 N N . LEU A 1 205 ? 12.351 6.898 -12.996 1.00 74.06 205 LEU A N 1
ATOM 1667 C CA . LEU A 1 205 ? 12.189 6.709 -11.561 1.00 74.06 205 LEU A CA 1
ATOM 1668 C C . LEU A 1 205 ? 10.896 7.399 -11.096 1.00 74.06 205 LEU A C 1
ATOM 1670 O O . LEU A 1 205 ? 10.862 8.603 -10.875 1.00 74.06 205 LEU A O 1
ATOM 1674 N N . ASN A 1 206 ? 9.839 6.611 -10.901 1.00 67.06 206 ASN A N 1
ATOM 1675 C CA . ASN A 1 206 ? 8.516 7.109 -10.496 1.00 67.06 206 ASN A CA 1
ATOM 1676 C C . ASN A 1 206 ? 8.307 7.139 -8.969 1.00 67.06 206 ASN A C 1
ATOM 1678 O O . ASN A 1 206 ? 7.180 7.295 -8.496 1.00 67.06 206 ASN A O 1
ATOM 1682 N N . THR A 1 207 ? 9.362 6.901 -8.185 1.00 67.38 207 THR A N 1
ATOM 1683 C CA . THR A 1 207 ? 9.296 6.803 -6.721 1.00 67.38 207 THR A CA 1
ATOM 1684 C C . THR A 1 207 ? 10.564 7.333 -6.077 1.00 67.38 207 THR A C 1
ATOM 1686 O O . THR A 1 207 ? 11.648 7.075 -6.589 1.00 67.38 207 THR A O 1
ATOM 1689 N N . ASP A 1 208 ? 10.453 7.891 -4.875 1.00 67.06 208 ASP A N 1
ATOM 1690 C CA . ASP A 1 208 ? 11.618 8.319 -4.082 1.00 67.06 208 ASP A CA 1
ATOM 1691 C C . ASP A 1 208 ? 12.491 7.141 -3.599 1.00 67.06 208 ASP A C 1
ATOM 1693 O O . ASP A 1 208 ? 13.612 7.316 -3.121 1.00 67.06 208 ASP A O 1
ATOM 1697 N N . LEU A 1 209 ? 12.003 5.904 -3.743 1.00 72.00 209 LEU A N 1
ATOM 1698 C CA . LEU A 1 209 ? 12.773 4.699 -3.460 1.00 72.00 209 LEU A CA 1
ATOM 1699 C C . LEU A 1 209 ? 13.679 4.360 -4.640 1.00 72.00 209 LEU A C 1
ATOM 1701 O O . LEU A 1 209 ? 13.250 3.755 -5.623 1.00 72.00 209 LEU A O 1
ATOM 1705 N N . VAL A 1 210 ? 14.960 4.699 -4.498 1.00 80.12 210 VAL A N 1
ATOM 1706 C CA . VAL A 1 210 ? 15.992 4.377 -5.488 1.00 80.12 210 VAL A CA 1
ATOM 1707 C C . VAL A 1 210 ? 16.450 2.917 -5.315 1.00 80.12 210 VAL A C 1
ATOM 1709 O O . VAL A 1 210 ? 16.934 2.551 -4.234 1.00 80.12 210 VAL A O 1
ATOM 1712 N N . PRO A 1 211 ? 16.292 2.053 -6.337 1.00 84.19 211 PRO A N 1
ATOM 1713 C CA . PRO A 1 211 ? 16.785 0.674 -6.304 1.00 84.19 211 PRO A CA 1
ATOM 1714 C C . PRO A 1 211 ? 18.312 0.644 -6.401 1.00 84.19 211 PRO A C 1
ATOM 1716 O O . PRO A 1 211 ? 18.896 1.518 -7.027 1.00 84.19 211 PRO A O 1
ATOM 1719 N N . ARG A 1 212 ? 18.978 -0.357 -5.817 1.00 87.19 212 ARG A N 1
ATOM 1720 C CA . ARG A 1 212 ? 20.451 -0.475 -5.798 1.00 87.19 212 ARG A CA 1
ATOM 1721 C C . ARG A 1 212 ? 21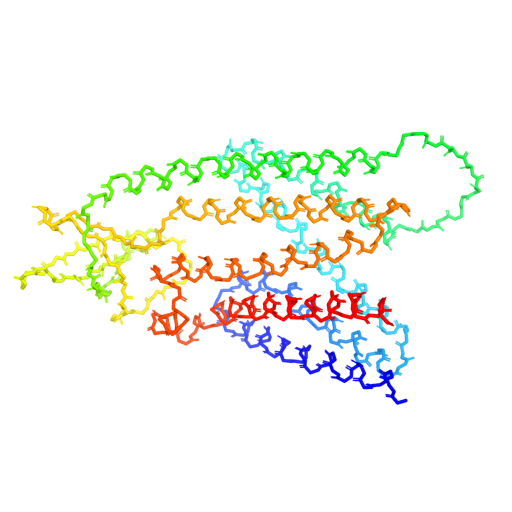.006 -0.919 -7.161 1.00 87.19 212 ARG A C 1
ATOM 1723 O O . ARG A 1 212 ? 20.407 -1.774 -7.810 1.00 87.19 212 ARG A O 1
ATOM 1730 N N . ILE A 1 213 ? 22.174 -0.418 -7.576 1.00 88.75 213 ILE A N 1
ATOM 1731 C CA . ILE A 1 213 ? 22.913 -0.958 -8.739 1.00 88.75 213 ILE A CA 1
ATOM 1732 C C . ILE A 1 213 ? 23.152 -2.464 -8.551 1.00 88.75 213 ILE A C 1
ATOM 1734 O O . ILE A 1 213 ? 23.504 -2.916 -7.460 1.00 88.75 213 ILE A O 1
ATOM 1738 N N . GLY A 1 214 ? 22.933 -3.242 -9.610 1.00 88.25 214 GLY A N 1
ATOM 1739 C CA . GLY A 1 214 ? 22.967 -4.704 -9.581 1.00 88.25 214 GLY A CA 1
ATOM 1740 C C . GLY A 1 214 ? 21.658 -5.358 -9.124 1.00 88.25 214 GLY A C 1
ATOM 1741 O O . GLY A 1 214 ? 21.559 -6.583 -9.140 1.00 88.25 214 GLY A O 1
ATOM 1742 N N . SER A 1 215 ? 20.646 -4.576 -8.728 1.00 89.88 215 SER A N 1
ATOM 1743 C CA . SER A 1 215 ? 19.299 -5.100 -8.468 1.00 89.88 215 SER A CA 1
ATOM 1744 C C . SER A 1 215 ? 18.650 -5.624 -9.744 1.00 89.88 215 SER A C 1
ATOM 1746 O O . SER A 1 215 ? 18.982 -5.195 -10.851 1.00 89.88 215 SER A O 1
ATOM 1748 N N . THR A 1 216 ? 17.698 -6.545 -9.583 1.00 89.81 216 THR A N 1
ATOM 1749 C CA . THR A 1 216 ? 17.048 -7.207 -10.717 1.00 89.81 216 THR A CA 1
ATOM 1750 C C . THR A 1 216 ? 15.572 -6.843 -10.819 1.00 89.81 216 THR A C 1
ATOM 1752 O O . THR A 1 216 ? 14.856 -6.717 -9.822 1.00 89.81 216 THR A O 1
ATOM 1755 N N . ARG A 1 217 ? 15.093 -6.674 -12.049 1.00 87.81 217 ARG A N 1
ATOM 1756 C CA . ARG A 1 217 ? 13.684 -6.435 -12.383 1.00 87.81 217 ARG A CA 1
ATOM 1757 C C . ARG A 1 217 ? 13.248 -7.404 -13.471 1.00 87.81 217 ARG A C 1
ATOM 1759 O O . ARG A 1 217 ? 14.059 -7.856 -14.274 1.00 87.81 217 ARG A O 1
ATOM 1766 N N . ILE A 1 218 ? 11.951 -7.697 -13.498 1.00 89.06 218 ILE A N 1
ATOM 1767 C CA . ILE A 1 218 ? 11.350 -8.403 -14.630 1.00 89.06 218 ILE A CA 1
ATOM 1768 C C . ILE A 1 218 ? 11.139 -7.387 -15.755 1.00 89.06 218 ILE A C 1
ATOM 1770 O O . ILE A 1 218 ? 10.502 -6.350 -15.543 1.00 89.06 218 ILE A O 1
ATOM 1774 N N . ILE A 1 219 ? 11.676 -7.710 -16.926 1.00 90.38 219 ILE A N 1
ATOM 1775 C CA . ILE A 1 219 ? 11.501 -6.972 -18.173 1.00 90.38 219 ILE A CA 1
ATOM 1776 C C . ILE A 1 219 ? 10.616 -7.806 -19.093 1.00 90.38 219 ILE A C 1
ATOM 1778 O O . ILE A 1 219 ? 10.821 -9.013 -19.216 1.00 90.38 219 ILE A O 1
ATOM 1782 N N . LEU A 1 220 ? 9.640 -7.156 -19.721 1.00 90.62 220 LEU A N 1
ATOM 1783 C CA . LEU A 1 220 ? 8.872 -7.729 -20.821 1.00 90.62 220 LEU A CA 1
ATOM 1784 C C . LEU A 1 220 ? 9.466 -7.192 -22.120 1.00 90.62 220 LEU A C 1
ATOM 1786 O O . LEU A 1 220 ? 9.614 -5.977 -22.240 1.00 90.62 220 LEU A O 1
ATOM 1790 N N . PHE A 1 221 ? 9.813 -8.068 -23.059 1.00 91.81 221 PHE A N 1
ATOM 1791 C CA . PHE A 1 221 ? 10.373 -7.687 -24.360 1.00 91.81 221 PHE A CA 1
ATOM 1792 C C . PHE A 1 221 ? 9.626 -8.377 -25.502 1.00 91.81 221 PHE A C 1
ATOM 1794 O O . PHE A 1 221 ? 9.120 -9.488 -25.331 1.00 91.81 221 PHE A O 1
ATOM 1801 N N . ASP A 1 222 ? 9.575 -7.730 -26.663 1.00 92.31 222 ASP A N 1
ATOM 1802 C CA . ASP A 1 222 ? 9.046 -8.315 -27.895 1.00 92.31 222 ASP A CA 1
ATOM 1803 C C . ASP A 1 222 ? 10.093 -9.269 -28.514 1.00 92.31 222 ASP A C 1
ATOM 1805 O O . ASP A 1 222 ? 11.178 -8.817 -28.887 1.00 92.31 222 ASP A O 1
ATOM 1809 N N . PRO A 1 223 ? 9.822 -10.581 -28.661 1.00 89.50 223 PRO A N 1
ATOM 1810 C CA . PRO A 1 223 ? 10.765 -11.511 -29.286 1.00 89.50 223 PRO A CA 1
ATOM 1811 C C . PRO A 1 223 ? 11.120 -11.161 -30.738 1.00 89.50 223 PRO A C 1
ATOM 1813 O O . PRO A 1 223 ? 12.204 -11.519 -31.197 1.00 89.50 223 PRO A O 1
ATOM 1816 N N . ALA A 1 224 ? 10.230 -10.481 -31.472 1.00 89.62 224 ALA A N 1
ATOM 1817 C CA . ALA A 1 224 ? 10.487 -10.047 -32.845 1.00 89.62 224 ALA A CA 1
ATOM 1818 C C . ALA A 1 224 ? 11.364 -8.785 -32.899 1.00 89.62 224 ALA A C 1
ATOM 1820 O O . ALA A 1 224 ? 12.172 -8.626 -33.817 1.00 89.62 224 ALA A O 1
ATOM 1821 N N . HIS A 1 225 ? 11.237 -7.916 -31.894 1.00 88.81 225 HIS A N 1
ATOM 1822 C CA . HIS A 1 225 ? 11.994 -6.674 -31.745 1.00 88.81 225 HIS A CA 1
ATOM 1823 C C . HIS A 1 225 ? 12.496 -6.521 -30.302 1.00 88.81 225 HIS A C 1
ATOM 1825 O O . HIS A 1 225 ? 11.903 -5.768 -29.528 1.00 88.81 225 HIS A O 1
ATOM 1831 N N . PRO A 1 226 ? 13.590 -7.213 -29.915 1.00 87.38 226 PRO A N 1
ATOM 1832 C CA . PRO A 1 226 ? 14.023 -7.261 -28.519 1.00 87.38 226 PRO A CA 1
ATOM 1833 C C . PRO A 1 226 ? 14.433 -5.913 -27.934 1.00 87.38 226 PRO A C 1
ATOM 1835 O O . PRO A 1 226 ? 14.531 -5.811 -26.725 1.00 87.38 226 PRO A O 1
ATOM 1838 N N . ASP A 1 227 ? 14.667 -4.889 -28.759 1.00 87.38 227 ASP A N 1
ATOM 1839 C CA . ASP A 1 227 ? 14.882 -3.502 -28.341 1.00 87.38 227 ASP A CA 1
ATOM 1840 C C . ASP A 1 227 ? 13.622 -2.844 -27.753 1.00 87.38 227 ASP A C 1
ATOM 1842 O O . ASP A 1 227 ? 13.724 -1.914 -26.950 1.00 87.38 227 ASP A O 1
ATOM 1846 N N . ARG A 1 228 ? 12.432 -3.345 -28.101 1.00 88.38 228 ARG A N 1
ATOM 1847 C CA . ARG A 1 228 ? 11.159 -2.921 -27.517 1.00 88.38 228 ARG A CA 1
ATOM 1848 C C . ARG A 1 228 ? 10.914 -3.692 -26.234 1.00 88.38 228 ARG A C 1
ATOM 1850 O O . ARG A 1 228 ? 10.442 -4.829 -26.244 1.00 88.38 228 ARG A O 1
ATOM 1857 N N . ALA A 1 229 ? 11.221 -3.042 -25.121 1.00 87.62 229 ALA A N 1
ATOM 1858 C CA . ALA A 1 229 ? 11.054 -3.621 -23.804 1.00 87.62 229 ALA A CA 1
ATOM 1859 C C . ALA A 1 229 ? 10.495 -2.621 -22.795 1.00 87.62 229 ALA A C 1
ATOM 1861 O O . ALA A 1 229 ? 10.594 -1.408 -22.963 1.00 87.62 229 ALA A O 1
ATOM 1862 N N . ILE A 1 230 ? 9.912 -3.152 -21.728 1.00 87.25 230 ILE A N 1
ATOM 1863 C CA . ILE A 1 230 ? 9.253 -2.387 -20.669 1.00 87.25 230 ILE A CA 1
ATOM 1864 C C . ILE A 1 230 ? 9.480 -3.055 -19.310 1.00 87.25 230 ILE A C 1
ATOM 1866 O O . ILE A 1 230 ? 9.663 -4.272 -19.202 1.00 87.25 230 ILE A O 1
ATOM 1870 N N . LEU A 1 231 ? 9.436 -2.262 -18.239 1.00 86.50 231 LEU A N 1
ATOM 1871 C CA . LEU A 1 231 ? 9.492 -2.789 -16.877 1.00 86.50 231 LEU A CA 1
ATOM 1872 C C . LEU A 1 231 ? 8.121 -3.283 -16.425 1.00 86.50 231 LEU A C 1
ATOM 1874 O O . LEU A 1 231 ? 7.133 -2.551 -16.458 1.00 86.50 231 LEU A O 1
ATOM 1878 N N . LYS A 1 232 ? 8.078 -4.495 -15.872 1.00 84.06 232 LYS A N 1
ATOM 1879 C CA . LYS A 1 232 ? 6.862 -5.013 -15.244 1.00 84.06 232 LYS A CA 1
ATOM 1880 C C . LYS A 1 232 ? 6.544 -4.239 -13.954 1.00 84.06 232 LYS A C 1
ATOM 1882 O O . LYS A 1 232 ? 7.422 -4.004 -13.121 1.00 84.06 232 LYS A O 1
ATOM 1887 N N . GLY A 1 233 ? 5.276 -3.866 -13.771 1.00 71.50 233 GLY A N 1
ATOM 1888 C CA . GLY A 1 233 ? 4.702 -3.304 -12.537 1.00 71.50 233 GLY A CA 1
ATOM 1889 C C . GLY A 1 233 ? 4.946 -1.815 -12.251 1.00 71.50 233 GLY A C 1
ATOM 1890 O O . GLY A 1 233 ? 4.090 -1.206 -11.615 1.00 71.50 233 GLY A O 1
ATOM 1891 N N . ASN A 1 234 ? 6.031 -1.200 -12.740 1.00 67.81 234 ASN A N 1
ATOM 1892 C CA . ASN A 1 234 ? 6.286 0.245 -12.582 1.00 67.81 234 ASN A C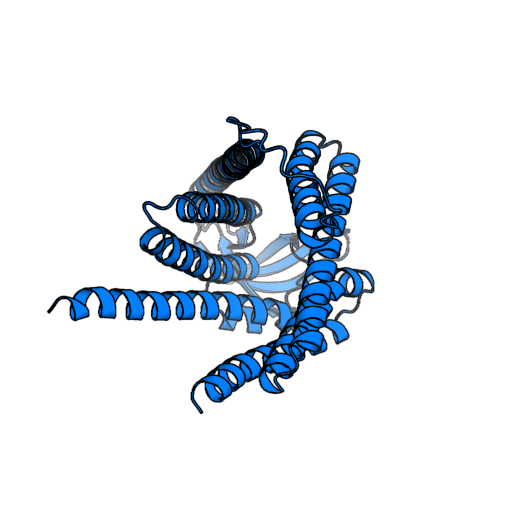A 1
ATOM 1893 C C . ASN A 1 234 ? 5.511 1.065 -13.629 1.00 67.81 234 ASN A C 1
ATOM 1895 O O . ASN A 1 234 ? 6.096 1.747 -14.467 1.00 67.81 234 ASN A O 1
ATOM 1899 N N . ASN A 1 235 ? 4.189 0.934 -13.602 1.00 69.56 235 ASN A N 1
ATOM 1900 C CA . ASN A 1 235 ? 3.287 1.566 -14.548 1.00 69.56 235 ASN A CA 1
ATOM 1901 C C . ASN A 1 235 ? 2.411 2.590 -13.812 1.00 69.56 235 ASN A C 1
ATOM 1903 O O . ASN A 1 235 ? 1.708 2.233 -12.860 1.00 69.56 235 ASN A O 1
ATOM 1907 N N . SER A 1 236 ? 2.443 3.852 -14.252 1.00 64.50 236 SER A N 1
ATOM 1908 C CA . SER A 1 236 ? 1.593 4.934 -13.730 1.00 64.50 236 SER A CA 1
ATOM 1909 C C . SER A 1 236 ? 0.107 4.565 -13.742 1.00 64.50 236 SER A C 1
ATOM 1911 O O . SER A 1 236 ? -0.634 4.940 -12.833 1.00 64.50 236 SER A O 1
ATOM 1913 N N . ASN A 1 237 ? -0.303 3.751 -14.711 1.00 74.62 237 ASN A N 1
ATOM 1914 C CA . ASN A 1 237 ? -1.677 3.300 -14.907 1.00 74.62 237 ASN A CA 1
ATOM 1915 C C . ASN A 1 237 ? -2.094 2.322 -13.796 1.00 74.62 237 ASN A C 1
ATOM 1917 O O . ASN A 1 237 ? -3.177 2.420 -13.216 1.00 74.62 237 ASN A O 1
ATOM 1921 N N . PHE A 1 238 ? -1.176 1.440 -13.383 1.00 77.25 238 PHE A N 1
ATOM 1922 C CA . PHE A 1 238 ? -1.395 0.553 -12.240 1.00 77.25 238 PHE A CA 1
ATOM 1923 C C . PHE A 1 238 ? -1.473 1.327 -10.915 1.00 77.25 238 PHE A C 1
ATOM 1925 O O . PHE A 1 238 ? -2.269 0.983 -10.038 1.00 77.25 238 PHE A O 1
ATOM 1932 N N . LEU A 1 239 ? -0.698 2.406 -10.759 1.00 78.12 239 LEU A N 1
ATOM 1933 C CA . LEU A 1 239 ? -0.815 3.280 -9.589 1.00 78.12 239 LEU A CA 1
ATOM 1934 C C . LEU A 1 239 ? -2.195 3.952 -9.525 1.00 78.12 239 LEU A C 1
ATOM 1936 O O . LEU A 1 239 ? -2.763 4.066 -8.438 1.00 78.12 239 LEU A O 1
ATOM 1940 N N . LEU A 1 240 ? -2.777 4.323 -10.669 1.00 78.62 240 LEU A N 1
ATOM 1941 C CA . LEU A 1 240 ? -4.137 4.861 -10.735 1.00 78.62 240 LEU A CA 1
ATOM 1942 C C . LEU A 1 240 ? -5.172 3.854 -10.207 1.00 78.62 240 LEU A C 1
ATOM 1944 O O . LEU A 1 240 ? -6.038 4.221 -9.406 1.00 78.62 240 LEU A O 1
ATOM 1948 N N . LEU A 1 241 ? -5.030 2.570 -10.562 1.00 81.81 241 LEU A N 1
ATOM 1949 C CA . LEU A 1 241 ? -5.857 1.489 -10.013 1.00 81.81 241 LEU A CA 1
ATOM 1950 C C . LEU A 1 241 ? -5.702 1.359 -8.493 1.00 81.81 241 LEU A C 1
ATOM 1952 O O . LEU A 1 241 ? -6.701 1.258 -7.778 1.00 81.81 241 LEU A O 1
ATOM 1956 N N . LEU A 1 242 ? -4.474 1.417 -7.976 1.00 78.50 242 LEU A N 1
ATOM 1957 C CA . LEU A 1 242 ? -4.215 1.390 -6.535 1.00 78.50 242 LEU A CA 1
ATOM 1958 C C . LEU A 1 242 ? -4.882 2.567 -5.804 1.00 78.50 242 LEU A C 1
ATOM 1960 O O . LEU A 1 242 ? -5.523 2.369 -4.771 1.00 78.50 242 LEU A O 1
ATOM 1964 N N . VAL A 1 243 ? -4.796 3.780 -6.354 1.00 78.25 243 VAL A N 1
ATOM 1965 C CA . VAL A 1 243 ? -5.459 4.965 -5.789 1.00 78.25 243 VAL A CA 1
ATOM 1966 C C . VAL A 1 243 ? -6.981 4.823 -5.849 1.00 78.25 243 VAL A C 1
ATOM 1968 O O . VAL A 1 243 ? -7.664 5.117 -4.865 1.00 78.25 243 VAL A O 1
ATOM 1971 N N . SER A 1 244 ? -7.529 4.307 -6.952 1.00 79.75 244 SER A N 1
ATOM 1972 C CA . SER A 1 244 ? -8.970 4.055 -7.083 1.00 79.75 244 SER A CA 1
ATOM 1973 C C . SER A 1 244 ? -9.491 3.115 -5.988 1.00 79.75 244 SER A C 1
ATOM 1975 O O . SER A 1 244 ? -10.530 3.371 -5.372 1.00 79.75 244 SER A O 1
ATOM 1977 N N . PHE A 1 245 ? -8.709 2.083 -5.654 1.00 81.38 245 PHE A N 1
ATOM 1978 C CA . PHE A 1 245 ? -9.040 1.118 -4.615 1.00 81.38 245 PHE A CA 1
ATOM 1979 C C . PHE A 1 245 ? -9.116 1.763 -3.222 1.00 81.38 245 PHE A C 1
ATOM 1981 O O . PHE A 1 245 ? -10.007 1.423 -2.436 1.00 81.38 245 PHE A O 1
ATOM 1988 N N . ILE A 1 246 ? -8.259 2.751 -2.929 1.00 77.81 246 ILE A N 1
ATOM 1989 C CA . ILE A 1 246 ? -8.331 3.551 -1.694 1.00 77.81 246 ILE A CA 1
ATOM 1990 C C . ILE A 1 246 ? -9.668 4.294 -1.627 1.00 77.81 246 ILE A C 1
ATOM 1992 O O . ILE A 1 246 ? -10.391 4.175 -0.635 1.00 77.81 246 ILE A O 1
ATOM 1996 N N . PHE A 1 247 ? -10.034 5.025 -2.682 1.00 76.00 247 PHE A N 1
ATOM 1997 C CA . PHE A 1 247 ? -11.264 5.821 -2.711 1.00 76.00 247 PHE A CA 1
ATOM 1998 C C . PHE A 1 247 ? -12.526 4.962 -2.585 1.00 76.00 247 PHE A C 1
ATOM 2000 O O . PHE A 1 247 ? -13.422 5.288 -1.797 1.00 76.00 247 PHE A O 1
ATOM 2007 N N . LEU A 1 248 ? -12.591 3.837 -3.299 1.00 81.25 248 LEU A N 1
ATOM 2008 C CA . LEU A 1 248 ? -13.720 2.907 -3.218 1.00 81.25 248 LEU A CA 1
ATOM 2009 C C . LEU A 1 248 ? -13.842 2.293 -1.817 1.00 81.25 248 LEU A C 1
ATOM 2011 O O . LEU A 1 248 ? -14.932 2.284 -1.239 1.00 81.25 248 LEU A O 1
ATOM 2015 N N . THR A 1 249 ? -12.723 1.866 -1.225 1.00 77.00 249 THR A N 1
ATOM 2016 C CA . THR A 1 249 ? -12.699 1.297 0.131 1.00 77.00 249 THR A CA 1
ATOM 2017 C C . THR A 1 249 ? -13.127 2.321 1.180 1.00 77.00 249 THR A C 1
ATOM 2019 O O . THR A 1 249 ? -13.942 2.011 2.049 1.00 77.00 249 THR A O 1
ATOM 2022 N N . VAL A 1 250 ? -12.620 3.555 1.107 1.00 75.06 250 VAL A N 1
ATOM 2023 C CA . VAL A 1 250 ? -12.981 4.630 2.044 1.00 75.06 250 VAL A CA 1
ATOM 2024 C C . VAL A 1 250 ? -14.469 4.958 1.940 1.00 75.06 250 VAL A C 1
ATOM 2026 O O . VAL A 1 250 ? -15.153 5.016 2.963 1.00 75.06 250 VAL A O 1
ATOM 2029 N N . SER A 1 251 ? -14.996 5.087 0.719 1.00 76.25 251 SER A N 1
ATOM 2030 C CA . SER A 1 251 ? -16.430 5.308 0.475 1.00 76.25 251 SER A CA 1
ATOM 2031 C C . SER A 1 251 ? -17.276 4.211 1.111 1.00 76.25 251 SER A C 1
ATOM 2033 O O . SER A 1 251 ? -18.256 4.480 1.811 1.00 76.25 251 SER A O 1
ATOM 2035 N N . PHE A 1 252 ? -16.852 2.962 0.923 1.00 76.94 252 PHE A N 1
ATOM 2036 C CA . PHE A 1 252 ? -17.518 1.799 1.475 1.00 76.94 252 PHE A CA 1
ATOM 2037 C C . PHE A 1 252 ? -17.470 1.762 3.008 1.00 76.94 252 PHE A C 1
ATOM 2039 O O . PHE A 1 252 ? -18.484 1.501 3.661 1.00 76.94 252 PHE A O 1
ATOM 2046 N N . ALA A 1 253 ? -16.314 2.067 3.602 1.00 72.69 253 ALA A N 1
ATOM 2047 C CA . ALA A 1 253 ? -16.135 2.115 5.048 1.00 72.69 253 ALA A CA 1
ATOM 2048 C C . ALA A 1 253 ? -17.013 3.201 5.689 1.00 72.69 253 ALA A C 1
ATOM 2050 O O . ALA A 1 253 ? -17.674 2.941 6.697 1.00 72.69 253 ALA A O 1
ATOM 2051 N N . ILE A 1 254 ? -17.085 4.389 5.077 1.00 69.19 254 ILE A N 1
ATOM 2052 C CA . ILE A 1 254 ? -17.962 5.483 5.519 1.00 69.19 254 ILE A CA 1
ATOM 2053 C C . ILE A 1 254 ? -19.432 5.063 5.398 1.00 69.19 254 ILE A C 1
ATOM 2055 O O . ILE A 1 254 ? -20.199 5.266 6.340 1.00 69.19 254 ILE A O 1
ATOM 2059 N N . GLY A 1 255 ? -19.820 4.416 4.294 1.00 71.00 255 GLY A N 1
ATOM 2060 C CA . GLY A 1 255 ? -21.166 3.871 4.103 1.00 71.00 255 GLY A CA 1
ATOM 2061 C C . GLY A 1 255 ? -21.546 2.842 5.169 1.00 71.00 255 GLY A C 1
ATOM 2062 O O . GLY A 1 255 ? -22.594 2.961 5.806 1.00 71.00 255 GLY A O 1
ATOM 2063 N N . CYS A 1 256 ? -20.669 1.877 5.446 1.00 67.19 256 CYS A N 1
ATOM 2064 C CA . CYS A 1 256 ? -20.882 0.880 6.495 1.00 67.19 256 CYS A CA 1
ATOM 2065 C C . CYS A 1 256 ? -20.979 1.515 7.884 1.00 67.19 256 CYS A C 1
ATOM 2067 O O . CYS A 1 256 ? -21.874 1.166 8.657 1.00 67.19 256 CYS A O 1
ATOM 2069 N N . ALA A 1 257 ? -20.104 2.474 8.200 1.00 68.69 257 ALA A N 1
ATOM 2070 C CA . ALA A 1 257 ? -20.158 3.210 9.458 1.00 68.69 257 ALA A CA 1
ATOM 2071 C C . ALA A 1 257 ? -21.468 4.004 9.589 1.00 68.69 257 ALA A C 1
ATOM 2073 O O . ALA A 1 257 ? -22.103 3.980 10.647 1.00 68.69 257 ALA A O 1
ATOM 2074 N N . PHE A 1 258 ? -21.926 4.641 8.509 1.00 69.00 258 PHE A N 1
ATOM 2075 C CA . PHE A 1 258 ? -23.195 5.359 8.469 1.00 69.00 258 PHE A CA 1
ATOM 2076 C C . PHE A 1 258 ? -24.384 4.423 8.713 1.00 69.00 258 PHE A C 1
ATOM 2078 O O . PHE A 1 258 ? -25.197 4.694 9.596 1.00 69.00 258 PHE A O 1
ATOM 2085 N N . VAL A 1 259 ? -24.447 3.284 8.016 1.00 67.75 259 VAL A N 1
ATOM 2086 C CA . VAL A 1 259 ? -25.502 2.269 8.194 1.00 67.75 259 VAL A CA 1
ATOM 2087 C C . VAL A 1 259 ? -25.464 1.658 9.597 1.00 67.75 259 VAL A C 1
ATOM 2089 O O . VAL A 1 259 ? -26.519 1.426 10.186 1.00 67.75 259 VAL A O 1
ATOM 2092 N N . SER A 1 260 ? -24.276 1.457 10.176 1.00 65.06 260 SER A N 1
ATOM 2093 C CA . SER A 1 260 ? -24.126 0.906 11.531 1.00 65.06 260 SER A CA 1
ATOM 2094 C C . SER A 1 260 ? -24.743 1.789 12.622 1.00 65.06 260 SER A C 1
ATOM 2096 O O . SER A 1 260 ? -25.207 1.275 13.642 1.00 65.06 260 SER A O 1
ATOM 2098 N N . ASN A 1 261 ? -24.809 3.106 12.390 1.00 63.81 261 ASN A N 1
ATOM 2099 C CA . ASN A 1 261 ? -25.456 4.056 13.295 1.00 63.81 261 ASN A CA 1
ATOM 2100 C C . ASN A 1 261 ? -26.992 3.984 13.238 1.00 63.81 261 ASN A C 1
ATOM 2102 O O . ASN A 1 261 ? -27.662 4.439 14.170 1.00 63.81 261 ASN A O 1
ATOM 2106 N N . TYR A 1 262 ? -27.573 3.384 12.193 1.00 62.88 262 TYR A N 1
ATOM 2107 C CA . TYR A 1 262 ? -29.001 3.085 12.156 1.00 62.88 262 TYR A CA 1
ATOM 2108 C C . TYR A 1 262 ? -29.264 1.769 12.895 1.00 62.88 262 TYR A C 1
ATOM 2110 O O . TYR A 1 262 ? -28.741 0.712 12.547 1.00 62.88 262 TYR A O 1
ATOM 2118 N N . ARG A 1 263 ? -30.126 1.831 13.922 1.00 53.84 263 ARG A N 1
ATOM 2119 C CA . ARG A 1 263 ? -30.412 0.769 14.917 1.00 53.84 263 ARG A CA 1
ATOM 2120 C C . ARG A 1 263 ? -30.754 -0.629 14.362 1.00 53.84 263 ARG A C 1
ATOM 2122 O O . ARG A 1 263 ? -30.845 -1.562 15.152 1.00 53.84 263 ARG A O 1
ATOM 2129 N N . LYS A 1 264 ? -30.955 -0.800 13.052 1.00 56.28 264 LYS A N 1
ATOM 2130 C CA . LYS A 1 264 ? -31.398 -2.060 12.439 1.00 56.28 264 LYS A CA 1
ATOM 2131 C C . LYS A 1 264 ? -30.267 -3.053 12.106 1.00 56.28 264 LYS A C 1
ATOM 2133 O O . LYS A 1 264 ? -30.557 -4.241 12.074 1.00 56.28 264 LYS A O 1
ATOM 2138 N N . PHE A 1 265 ? -29.001 -2.635 11.925 1.00 55.22 265 PHE A N 1
ATOM 2139 C CA . PHE A 1 265 ? -27.927 -3.551 11.459 1.00 55.22 265 PHE A CA 1
ATOM 2140 C C . PHE A 1 265 ? -26.514 -3.364 12.077 1.00 55.22 265 PHE A C 1
ATOM 2142 O O . PHE A 1 265 ? -25.513 -3.440 11.357 1.00 55.22 265 PHE A O 1
ATOM 2149 N N . PRO A 1 266 ? -26.349 -3.165 13.399 1.00 59.91 266 PRO A N 1
ATOM 2150 C CA . PRO A 1 266 ? -25.050 -2.798 13.981 1.00 59.91 266 PRO A CA 1
ATOM 2151 C C . PRO A 1 266 ? -23.988 -3.919 13.970 1.00 59.91 266 PRO A C 1
ATOM 2153 O O . PRO A 1 266 ? -22.800 -3.634 13.858 1.00 59.91 266 PRO A O 1
ATOM 2156 N N . LYS A 1 267 ? -24.376 -5.201 14.085 1.00 63.00 267 LYS A N 1
ATOM 2157 C CA . LYS A 1 267 ? -23.407 -6.322 14.122 1.00 63.00 267 LYS A CA 1
ATOM 2158 C C . LYS A 1 267 ? -22.902 -6.731 12.734 1.00 63.00 267 LYS A C 1
ATOM 2160 O O . LYS A 1 267 ? -21.717 -6.998 12.577 1.00 63.00 267 LYS A O 1
ATOM 2165 N N . ILE A 1 268 ? -23.790 -6.759 11.739 1.00 60.59 268 ILE A N 1
ATOM 2166 C CA . ILE A 1 268 ? -23.458 -7.170 10.364 1.00 60.59 268 ILE A CA 1
ATOM 2167 C C . ILE A 1 268 ? -22.558 -6.119 9.701 1.00 60.59 268 ILE A C 1
ATOM 2169 O O . ILE A 1 268 ? -21.520 -6.470 9.151 1.00 60.59 268 ILE A O 1
ATOM 2173 N N . SER A 1 269 ? -22.898 -4.833 9.841 1.00 62.75 269 SER A N 1
ATOM 2174 C CA . SER A 1 269 ? -22.101 -3.719 9.300 1.00 62.75 269 SER A CA 1
ATOM 2175 C C . SER A 1 269 ? -20.687 -3.654 9.884 1.00 62.75 269 SER A C 1
ATOM 2177 O O . SER A 1 269 ? -19.741 -3.393 9.150 1.00 62.75 269 SER A O 1
ATOM 2179 N N . LYS A 1 270 ? -20.514 -3.947 11.180 1.00 67.44 270 LYS A N 1
ATOM 2180 C CA . LYS A 1 270 ? -19.196 -3.935 11.832 1.00 67.44 270 LYS A CA 1
ATOM 2181 C C . LYS A 1 270 ? -18.289 -5.078 11.366 1.00 67.44 270 LYS A C 1
ATOM 2183 O O . LYS A 1 270 ? -17.121 -4.837 11.077 1.00 67.44 270 LYS A O 1
ATOM 2188 N N . ASN A 1 271 ? -18.812 -6.302 11.275 1.00 73.44 271 ASN A N 1
ATOM 2189 C CA . ASN A 1 271 ? -18.027 -7.445 10.794 1.00 73.44 271 ASN A CA 1
ATOM 2190 C C . ASN A 1 271 ? -17.633 -7.257 9.327 1.00 73.44 271 ASN A C 1
ATOM 2192 O O . ASN A 1 271 ? -16.492 -7.508 8.950 1.00 73.44 271 ASN A O 1
ATOM 2196 N N . LEU A 1 272 ? -18.565 -6.755 8.518 1.00 73.19 272 LEU A N 1
ATOM 2197 C CA . LEU A 1 272 ? -18.333 -6.501 7.106 1.00 73.19 272 LEU A CA 1
ATOM 2198 C C . LEU A 1 272 ? -17.307 -5.373 6.893 1.00 73.19 272 LEU A C 1
ATOM 2200 O O . LEU A 1 272 ? -16.404 -5.523 6.075 1.00 73.19 272 LEU A O 1
ATOM 2204 N N . LEU A 1 273 ? -17.373 -4.294 7.684 1.00 73.50 273 LEU A N 1
ATOM 2205 C CA . LEU A 1 273 ? -16.365 -3.229 7.674 1.00 73.50 273 LEU A CA 1
ATOM 2206 C C . LEU A 1 273 ? -14.971 -3.774 7.999 1.00 73.50 273 LEU A C 1
ATOM 2208 O O . LEU A 1 273 ? -14.017 -3.448 7.302 1.00 73.50 273 LEU A O 1
ATOM 2212 N N . ASN A 1 274 ? -14.848 -4.637 9.010 1.00 76.81 274 ASN A N 1
ATOM 2213 C CA . ASN A 1 274 ? -13.562 -5.243 9.353 1.00 76.81 274 ASN A CA 1
ATOM 2214 C C . ASN A 1 274 ? -13.016 -6.117 8.216 1.00 76.81 274 ASN A C 1
ATOM 2216 O O . ASN A 1 274 ? -11.828 -6.043 7.926 1.00 76.81 274 ASN A O 1
ATOM 2220 N N . ILE A 1 275 ? -13.862 -6.912 7.550 1.00 82.06 275 ILE A N 1
ATOM 2221 C CA . ILE A 1 275 ? -13.441 -7.719 6.393 1.00 82.06 275 ILE A CA 1
ATOM 2222 C C . ILE A 1 275 ? -12.900 -6.814 5.284 1.00 82.06 275 ILE A C 1
ATOM 2224 O O . ILE A 1 275 ? -11.813 -7.066 4.772 1.00 82.06 275 ILE A O 1
ATOM 2228 N N . VAL A 1 276 ? -13.619 -5.740 4.947 1.00 77.19 276 VAL A N 1
ATOM 2229 C CA . VAL A 1 276 ? -13.195 -4.815 3.888 1.00 77.19 276 VAL A CA 1
ATOM 2230 C C . VAL A 1 276 ? -11.902 -4.089 4.248 1.00 77.19 276 VAL A C 1
ATOM 2232 O O . VAL A 1 276 ? -11.010 -4.001 3.412 1.00 77.19 276 VAL A O 1
ATOM 2235 N N . VAL A 1 277 ? -11.745 -3.645 5.496 1.00 78.94 277 VAL A N 1
ATOM 2236 C CA . VAL A 1 277 ? -10.484 -3.053 5.973 1.00 78.94 277 VAL A CA 1
ATOM 2237 C C . VAL A 1 277 ? -9.336 -4.070 5.913 1.00 78.94 277 VAL A C 1
ATOM 2239 O O . VAL A 1 277 ? -8.228 -3.719 5.517 1.00 78.94 277 VAL A O 1
ATOM 2242 N N . GLY A 1 278 ? -9.588 -5.336 6.257 1.00 79.50 278 GLY A N 1
ATOM 2243 C CA . GLY A 1 278 ? -8.593 -6.404 6.153 1.00 79.50 278 GLY A CA 1
ATOM 2244 C C . GLY A 1 278 ? -8.147 -6.658 4.709 1.00 79.50 278 GLY A C 1
ATOM 2245 O O . GLY A 1 278 ? -6.948 -6.696 4.435 1.00 79.50 278 GLY A O 1
ATOM 2246 N N . LEU A 1 279 ? -9.101 -6.764 3.777 1.00 83.94 279 LEU A N 1
ATOM 2247 C CA . LEU A 1 279 ? -8.819 -6.897 2.343 1.00 83.94 279 LEU A CA 1
ATOM 2248 C C . LEU A 1 279 ? -8.063 -5.684 1.803 1.00 83.94 279 LEU A C 1
ATOM 2250 O O . LEU A 1 279 ? -7.129 -5.852 1.024 1.00 83.94 279 LEU A O 1
ATOM 2254 N N . PHE A 1 280 ? -8.426 -4.481 2.250 1.00 82.56 280 PHE A N 1
ATOM 2255 C CA . PHE A 1 280 ? -7.734 -3.259 1.868 1.00 82.56 280 PHE A CA 1
ATOM 2256 C C . PHE A 1 280 ? -6.251 -3.324 2.215 1.00 82.56 280 PHE A C 1
ATOM 2258 O O . PHE A 1 280 ? -5.415 -3.207 1.327 1.00 82.56 280 PHE A O 1
ATOM 2265 N N . PHE A 1 281 ? -5.914 -3.581 3.480 1.00 81.38 281 PHE A N 1
ATOM 2266 C CA . PHE A 1 281 ? -4.516 -3.670 3.900 1.00 81.38 281 PHE A CA 1
ATOM 2267 C C . PHE A 1 281 ? -3.754 -4.783 3.166 1.00 81.38 281 PHE A C 1
ATOM 2269 O O . PHE A 1 281 ? -2.613 -4.578 2.753 1.00 81.38 281 PHE A O 1
ATOM 2276 N N . PHE A 1 282 ? -4.397 -5.931 2.943 1.00 88.44 282 PHE A N 1
ATOM 2277 C CA . PHE A 1 282 ? -3.801 -7.052 2.221 1.00 88.44 282 PHE A CA 1
ATOM 2278 C C . PHE A 1 282 ? -3.463 -6.706 0.762 1.00 88.44 282 PHE A C 1
ATOM 2280 O O . PHE A 1 282 ? -2.308 -6.822 0.348 1.00 88.44 282 PHE A O 1
ATOM 2287 N N . PHE A 1 283 ? -4.453 -6.247 -0.010 1.00 86.12 283 PHE A N 1
ATOM 2288 C CA . PHE A 1 283 ? -4.263 -5.910 -1.421 1.00 86.12 283 PHE A CA 1
ATOM 2289 C C . PHE A 1 283 ? -3.403 -4.665 -1.606 1.00 86.12 283 PHE A C 1
ATOM 2291 O O . PHE A 1 283 ? -2.603 -4.626 -2.533 1.00 86.12 283 PHE A O 1
ATOM 2298 N N . MET A 1 284 ? -3.505 -3.677 -0.713 1.00 84.44 284 MET A N 1
ATOM 2299 C CA . MET A 1 284 ? -2.688 -2.469 -0.791 1.00 84.44 284 MET A CA 1
ATOM 2300 C C . MET A 1 284 ? -1.207 -2.782 -0.555 1.00 84.44 284 MET A C 1
ATOM 2302 O O . MET A 1 284 ? -0.351 -2.294 -1.289 1.00 84.44 284 MET A O 1
ATOM 2306 N N . GLY A 1 285 ? -0.900 -3.632 0.431 1.00 82.75 285 GLY A N 1
ATOM 2307 C CA . GLY A 1 285 ? 0.469 -4.059 0.711 1.00 82.75 285 GLY A CA 1
ATOM 2308 C C . GLY A 1 285 ? 1.094 -4.803 -0.470 1.00 82.75 285 GLY A C 1
ATOM 2309 O O . GLY A 1 285 ? 2.159 -4.415 -0.946 1.00 82.75 285 GLY A O 1
ATOM 2310 N N . PHE A 1 286 ? 0.408 -5.818 -1.009 1.00 90.00 286 PHE A N 1
ATOM 2311 C CA . PHE A 1 286 ? 0.904 -6.541 -2.185 1.00 90.00 286 PHE A CA 1
ATOM 2312 C C . PHE A 1 286 ? 0.918 -5.695 -3.460 1.00 90.00 286 PHE A C 1
ATOM 2314 O O . PHE A 1 286 ? 1.859 -5.803 -4.242 1.00 90.00 286 PHE A O 1
ATOM 2321 N N . GLY A 1 287 ? -0.081 -4.836 -3.657 1.00 84.88 287 GLY A N 1
ATOM 2322 C CA . GLY A 1 287 ? -0.161 -3.929 -4.797 1.00 84.88 287 GLY A CA 1
ATOM 2323 C C . GLY A 1 287 ? 1.019 -2.963 -4.837 1.00 84.88 287 GLY A C 1
ATOM 2324 O O . GLY A 1 287 ? 1.657 -2.821 -5.874 1.00 84.88 287 GLY A O 1
ATOM 2325 N N . LEU A 1 288 ? 1.387 -2.369 -3.699 1.00 84.25 288 LEU A N 1
ATOM 2326 C CA . LEU A 1 288 ? 2.556 -1.490 -3.622 1.00 84.25 288 LEU A CA 1
ATOM 2327 C C . LEU A 1 288 ? 3.876 -2.255 -3.791 1.00 84.25 288 LEU A C 1
ATOM 2329 O O . LEU A 1 288 ? 4.778 -1.747 -4.447 1.00 84.25 288 LEU A O 1
ATOM 2333 N N . ILE A 1 289 ? 3.995 -3.491 -3.289 1.00 86.88 289 ILE A N 1
ATOM 2334 C CA . ILE A 1 289 ? 5.175 -4.337 -3.560 1.00 86.88 289 ILE A CA 1
ATOM 2335 C C . ILE A 1 289 ? 5.283 -4.677 -5.054 1.00 86.88 289 ILE A C 1
ATOM 2337 O O . ILE A 1 289 ? 6.378 -4.622 -5.622 1.00 86.88 289 ILE A O 1
ATOM 2341 N N . TYR A 1 290 ? 4.159 -4.989 -5.704 1.00 87.50 290 TYR A N 1
ATOM 2342 C CA . TYR A 1 290 ? 4.108 -5.236 -7.143 1.00 87.50 290 TYR A CA 1
ATOM 2343 C C . TYR A 1 290 ? 4.492 -3.988 -7.939 1.00 87.50 290 TYR A C 1
ATOM 2345 O O . TYR A 1 290 ? 5.327 -4.082 -8.834 1.00 87.50 290 TYR A O 1
ATOM 2353 N N . TYR A 1 291 ? 3.975 -2.818 -7.565 1.00 81.75 291 TYR A N 1
ATOM 2354 C CA . TYR A 1 291 ? 4.353 -1.546 -8.179 1.00 81.75 291 TYR A CA 1
ATOM 2355 C C . TYR A 1 291 ? 5.864 -1.271 -8.041 1.00 81.75 291 TYR A C 1
ATOM 2357 O O . TYR A 1 291 ? 6.562 -0.980 -9.014 1.00 81.75 291 TYR A O 1
ATOM 2365 N N . LEU A 1 292 ? 6.407 -1.473 -6.836 1.00 78.81 292 LEU A N 1
ATOM 2366 C CA . LEU A 1 292 ? 7.816 -1.227 -6.528 1.00 78.81 292 LEU A CA 1
ATOM 2367 C C . LEU A 1 292 ? 8.783 -2.252 -7.114 1.00 78.81 292 LEU A C 1
ATOM 2369 O O . LEU A 1 292 ? 9.951 -1.931 -7.265 1.00 78.81 292 LEU A O 1
ATOM 2373 N N . THR A 1 293 ? 8.373 -3.484 -7.413 1.00 81.38 293 THR A N 1
ATOM 2374 C CA . THR A 1 293 ? 9.330 -4.538 -7.817 1.00 81.38 293 THR A CA 1
ATOM 2375 C C . THR A 1 293 ? 8.983 -5.241 -9.123 1.00 81.38 293 THR A C 1
ATOM 2377 O O . THR A 1 293 ? 9.812 -5.981 -9.650 1.00 81.38 293 THR A O 1
ATOM 2380 N N . GLY A 1 294 ? 7.778 -5.041 -9.654 1.00 79.75 294 GLY A N 1
ATOM 2381 C CA . GLY A 1 294 ? 7.225 -5.854 -10.739 1.00 79.75 294 GLY A CA 1
ATOM 2382 C C . GLY A 1 294 ? 6.856 -7.276 -10.321 1.00 79.75 294 GLY A C 1
ATOM 2383 O O . GLY A 1 294 ? 6.551 -8.111 -11.170 1.00 79.75 294 GLY A O 1
ATOM 2384 N N . SER A 1 295 ? 6.917 -7.587 -9.022 1.00 84.94 295 SER A N 1
ATOM 2385 C CA . SER A 1 295 ? 6.698 -8.925 -8.480 1.00 84.94 295 SER A CA 1
ATOM 2386 C C . SER A 1 295 ? 5.956 -8.875 -7.147 1.00 84.94 295 SER A C 1
ATOM 2388 O O . SER A 1 295 ? 6.013 -7.891 -6.424 1.00 84.94 295 SER A O 1
ATOM 2390 N N . ILE A 1 296 ? 5.292 -9.966 -6.780 1.00 86.44 296 ILE A N 1
ATOM 2391 C CA . ILE A 1 296 ? 4.595 -10.093 -5.487 1.00 86.44 296 ILE A CA 1
ATOM 2392 C C . ILE A 1 296 ? 5.578 -10.575 -4.385 1.00 86.44 296 ILE A C 1
ATOM 2394 O O . ILE A 1 296 ? 5.222 -10.740 -3.221 1.00 86.44 296 ILE A O 1
ATOM 2398 N N . SER A 1 297 ? 6.854 -10.801 -4.732 1.00 89.06 297 SER A N 1
ATOM 2399 C CA . SER A 1 297 ? 7.858 -11.372 -3.829 1.00 89.06 297 SER A CA 1
ATOM 2400 C C . SER A 1 297 ? 8.422 -10.338 -2.853 1.00 89.06 297 SER A C 1
ATOM 2402 O O . SER A 1 297 ? 9.170 -9.437 -3.234 1.00 89.06 297 SER A O 1
ATOM 2404 N N . ILE A 1 298 ? 8.148 -10.541 -1.561 1.00 87.75 298 ILE A N 1
ATOM 2405 C CA . ILE A 1 298 ? 8.708 -9.737 -0.460 1.00 87.75 298 ILE A CA 1
ATOM 2406 C C . ILE A 1 298 ? 10.243 -9.831 -0.431 1.00 87.75 298 ILE A C 1
ATOM 2408 O O . ILE A 1 298 ? 10.923 -8.843 -0.168 1.00 87.75 298 ILE A O 1
ATOM 2412 N N . ILE A 1 299 ? 10.804 -11.006 -0.737 1.00 88.94 299 ILE A N 1
ATOM 2413 C CA . ILE A 1 299 ? 12.258 -11.228 -0.727 1.00 88.94 299 ILE A CA 1
ATOM 2414 C C . ILE A 1 299 ? 12.935 -10.344 -1.779 1.00 88.94 299 ILE A C 1
ATOM 2416 O O . ILE A 1 299 ? 13.943 -9.702 -1.487 1.00 88.94 299 ILE A O 1
ATOM 2420 N N . ARG A 1 300 ? 12.346 -10.250 -2.980 1.00 84.50 300 ARG A N 1
ATOM 2421 C CA . ARG A 1 300 ? 12.865 -9.381 -4.045 1.00 84.50 300 ARG A CA 1
ATOM 2422 C C . ARG A 1 300 ? 12.806 -7.906 -3.666 1.00 84.50 300 ARG A C 1
ATOM 2424 O O . ARG A 1 300 ? 13.718 -7.169 -4.020 1.00 84.50 300 ARG A O 1
ATOM 2431 N N . ALA A 1 301 ? 11.794 -7.481 -2.904 1.00 85.06 301 ALA A N 1
ATOM 2432 C CA . ALA A 1 301 ? 11.740 -6.112 -2.398 1.00 85.06 301 ALA A CA 1
ATOM 2433 C C . ALA A 1 301 ? 12.978 -5.781 -1.545 1.00 85.06 301 ALA A C 1
ATOM 2435 O O . ALA A 1 301 ? 13.630 -4.778 -1.794 1.00 85.06 301 ALA A O 1
ATOM 2436 N N . PHE A 1 302 ? 13.394 -6.648 -0.619 1.00 88.50 302 PHE A N 1
ATOM 2437 C CA . PHE A 1 302 ? 14.619 -6.395 0.155 1.00 88.50 302 PHE A CA 1
ATOM 2438 C C . PHE A 1 302 ? 15.909 -6.533 -0.659 1.00 88.50 302 PHE A C 1
ATOM 2440 O O . PHE A 1 302 ? 16.870 -5.827 -0.389 1.00 88.50 302 PHE A O 1
ATOM 2447 N N . GLN A 1 303 ? 15.947 -7.416 -1.658 1.00 87.88 303 GLN A N 1
ATOM 2448 C CA . GLN A 1 303 ? 17.128 -7.572 -2.518 1.00 87.88 303 GLN A CA 1
ATOM 2449 C C . GLN A 1 303 ? 17.354 -6.365 -3.436 1.00 87.88 303 GLN A C 1
ATOM 2451 O O . GLN A 1 303 ? 18.497 -6.044 -3.760 1.00 87.88 303 GLN A O 1
ATOM 2456 N N . ASN A 1 304 ? 16.276 -5.694 -3.848 1.00 86.12 304 ASN A N 1
ATOM 2457 C CA . ASN A 1 304 ? 16.341 -4.605 -4.818 1.00 86.12 304 ASN A CA 1
ATOM 2458 C C . ASN A 1 304 ? 16.688 -3.245 -4.210 1.00 86.12 304 ASN A C 1
ATOM 2460 O O . ASN A 1 304 ? 17.120 -2.349 -4.936 1.00 86.12 304 ASN A O 1
ATOM 2464 N N . TYR A 1 305 ? 16.521 -3.080 -2.901 1.00 84.56 305 TYR A N 1
ATOM 2465 C CA . TYR A 1 305 ? 16.699 -1.805 -2.215 1.00 84.56 305 TYR A CA 1
ATOM 2466 C C . TYR A 1 305 ? 17.813 -1.885 -1.168 1.00 84.56 305 TYR A C 1
ATOM 2468 O O . TYR A 1 305 ? 18.068 -2.932 -0.583 1.00 84.56 305 TYR A O 1
ATOM 2476 N N . SER A 1 306 ? 18.506 -0.771 -0.932 1.00 83.00 306 SER A N 1
ATOM 2477 C CA . SER A 1 306 ? 19.517 -0.686 0.129 1.00 83.00 306 SER A CA 1
ATOM 2478 C C . SER A 1 306 ? 18.866 -0.699 1.522 1.00 83.00 306 SER A C 1
ATOM 2480 O O . SER A 1 306 ? 17.713 -0.283 1.648 1.00 83.00 306 SER A O 1
ATOM 2482 N N . PRO A 1 307 ? 19.595 -1.085 2.590 1.00 81.38 307 PRO A N 1
ATOM 2483 C CA . PRO A 1 307 ? 19.053 -1.121 3.951 1.00 81.38 307 PRO A CA 1
ATOM 2484 C C . PRO A 1 307 ? 18.417 0.183 4.448 1.00 81.38 307 PRO A C 1
ATOM 2486 O O . PRO A 1 307 ? 17.472 0.138 5.233 1.00 81.38 307 PRO A O 1
ATOM 2489 N N . SER A 1 308 ? 18.874 1.337 3.952 1.00 71.31 308 SER A N 1
ATOM 2490 C CA . SER A 1 308 ? 18.275 2.646 4.245 1.00 71.31 308 SER A CA 1
ATOM 2491 C C . SER A 1 308 ? 16.822 2.773 3.775 1.00 71.31 308 SER A C 1
ATOM 2493 O O . SER A 1 308 ? 16.039 3.504 4.372 1.00 71.31 308 SER A O 1
ATOM 2495 N N . ASN A 1 309 ? 16.444 2.012 2.746 1.00 73.62 309 ASN A N 1
ATOM 2496 C CA . ASN A 1 309 ? 15.124 2.014 2.115 1.00 73.62 309 ASN A CA 1
ATOM 2497 C C . ASN A 1 309 ? 14.235 0.856 2.614 1.00 73.62 309 ASN A C 1
ATOM 2499 O O . ASN A 1 309 ? 13.121 0.666 2.128 1.00 73.62 309 ASN A O 1
ATOM 2503 N N . TYR A 1 310 ? 14.688 0.083 3.607 1.00 80.31 310 TYR A N 1
ATOM 2504 C CA . TYR A 1 310 ? 13.888 -0.969 4.241 1.00 80.31 310 TYR A CA 1
ATOM 2505 C C . TYR A 1 310 ? 12.678 -0.482 5.056 1.00 80.31 310 TYR A C 1
ATOM 2507 O O . TYR A 1 310 ? 11.662 -1.181 5.002 1.00 80.31 310 TYR A O 1
ATOM 2515 N N . PRO A 1 311 ? 12.702 0.654 5.792 1.00 77.19 311 PRO A N 1
ATOM 2516 C CA . PRO A 1 311 ? 11.546 1.072 6.587 1.00 77.19 311 PRO A CA 1
ATOM 2517 C C . PRO A 1 311 ? 10.212 1.113 5.810 1.00 77.19 311 PRO A C 1
ATOM 2519 O O . PRO A 1 311 ? 9.251 0.493 6.273 1.00 77.19 311 PRO A O 1
ATOM 2522 N N . PRO A 1 312 ? 10.110 1.745 4.621 1.00 71.75 312 PRO A N 1
ATOM 2523 C CA . PRO A 1 312 ? 8.857 1.761 3.866 1.00 71.75 312 PRO A CA 1
ATOM 2524 C C . PRO A 1 312 ? 8.429 0.370 3.381 1.00 71.75 312 PRO A C 1
ATOM 2526 O O . PRO A 1 312 ? 7.245 0.052 3.434 1.00 71.75 312 PRO A O 1
ATOM 2529 N N . ILE A 1 313 ? 9.367 -0.504 2.999 1.00 77.38 313 ILE A N 1
ATOM 2530 C CA . ILE A 1 313 ? 9.070 -1.894 2.601 1.00 77.38 313 ILE A CA 1
ATOM 2531 C C . ILE A 1 313 ? 8.514 -2.691 3.791 1.00 77.38 313 ILE A C 1
ATOM 2533 O O . ILE A 1 313 ? 7.545 -3.438 3.653 1.00 77.38 313 ILE A O 1
ATOM 2537 N N . ILE A 1 314 ? 9.081 -2.494 4.983 1.00 77.62 314 ILE A N 1
ATOM 2538 C CA . ILE A 1 314 ? 8.613 -3.114 6.227 1.00 77.62 314 ILE A CA 1
ATOM 2539 C C . ILE A 1 314 ? 7.174 -2.677 6.551 1.00 77.62 314 ILE A C 1
ATOM 2541 O O . ILE A 1 314 ? 6.362 -3.511 6.955 1.00 77.62 314 ILE A O 1
ATOM 2545 N N . ILE A 1 315 ? 6.821 -1.406 6.325 1.00 76.56 315 ILE A N 1
ATOM 2546 C CA . ILE A 1 315 ? 5.443 -0.911 6.497 1.00 76.56 315 ILE A CA 1
ATOM 2547 C C . ILE A 1 315 ? 4.464 -1.672 5.586 1.00 76.56 315 ILE A C 1
ATOM 2549 O O . ILE A 1 315 ? 3.390 -2.067 6.044 1.00 76.56 315 ILE A O 1
ATOM 2553 N N . LEU A 1 316 ? 4.840 -1.955 4.333 1.00 81.31 316 LEU A N 1
ATOM 2554 C CA . LEU A 1 316 ? 4.000 -2.732 3.409 1.00 81.31 316 LEU A CA 1
ATOM 2555 C C . LEU A 1 316 ? 3.781 -4.173 3.889 1.00 81.31 316 LEU A C 1
ATOM 2557 O O . LEU A 1 316 ? 2.681 -4.711 3.771 1.00 81.31 316 LEU A O 1
ATOM 2561 N N . ILE A 1 317 ? 4.795 -4.789 4.498 1.00 85.31 317 ILE A N 1
ATOM 2562 C CA . ILE A 1 317 ? 4.665 -6.122 5.107 1.00 85.31 317 ILE A CA 1
ATOM 2563 C C . ILE A 1 317 ? 3.714 -6.069 6.301 1.00 85.31 317 ILE A C 1
ATOM 2565 O O . ILE A 1 317 ? 2.866 -6.950 6.452 1.00 85.31 317 ILE A O 1
ATOM 2569 N N . PHE A 1 318 ? 3.793 -5.018 7.122 1.00 78.25 318 PHE A N 1
ATOM 2570 C CA . PHE A 1 318 ? 2.835 -4.818 8.207 1.00 78.25 318 PHE A CA 1
ATOM 2571 C C . PHE A 1 318 ? 1.407 -4.636 7.706 1.00 78.25 318 PHE A C 1
ATOM 2573 O O . PHE A 1 318 ? 0.493 -5.128 8.362 1.00 78.25 318 PHE A O 1
ATOM 2580 N N . PHE A 1 319 ? 1.197 -4.009 6.547 1.00 78.38 319 PHE A N 1
ATOM 2581 C CA . PHE A 1 319 ? -0.129 -3.947 5.932 1.00 78.38 319 PHE A CA 1
ATOM 2582 C C . PHE A 1 319 ? -0.632 -5.353 5.584 1.00 78.38 319 PHE A C 1
ATOM 2584 O O . PHE A 1 319 ? -1.725 -5.732 6.000 1.00 78.38 319 PHE A O 1
ATOM 2591 N N . ILE A 1 320 ? 0.188 -6.179 4.929 1.00 88.00 320 ILE A N 1
ATOM 2592 C CA . ILE A 1 320 ? -0.189 -7.562 4.596 1.00 88.00 320 ILE A CA 1
ATOM 2593 C C . ILE A 1 320 ? -0.533 -8.356 5.865 1.00 88.00 320 ILE A C 1
ATOM 2595 O O . ILE A 1 320 ? -1.593 -8.982 5.944 1.00 88.00 320 ILE A O 1
ATOM 2599 N N . LEU A 1 321 ? 0.327 -8.292 6.887 1.00 83.44 321 LEU A N 1
ATOM 2600 C CA . LEU A 1 321 ? 0.118 -8.987 8.158 1.00 83.44 321 LEU A CA 1
ATOM 2601 C C . LEU A 1 321 ? -1.131 -8.488 8.891 1.00 83.44 321 LEU A C 1
ATOM 2603 O O . LEU A 1 321 ? -1.905 -9.303 9.390 1.00 83.44 321 LEU A O 1
ATOM 2607 N N . ALA A 1 322 ? -1.363 -7.174 8.931 1.00 78.69 322 ALA A N 1
ATOM 2608 C CA . ALA A 1 322 ? -2.566 -6.594 9.520 1.00 78.69 322 ALA A CA 1
ATOM 2609 C C . ALA A 1 322 ? -3.826 -7.094 8.802 1.00 78.69 322 ALA A C 1
ATOM 2611 O O . ALA A 1 322 ? -4.778 -7.508 9.464 1.00 78.69 322 ALA A O 1
ATOM 2612 N N . GLY A 1 323 ? -3.810 -7.137 7.466 1.00 79.19 323 GLY A N 1
ATOM 2613 C CA . GLY A 1 323 ? -4.906 -7.678 6.665 1.00 79.19 323 GLY A CA 1
ATOM 2614 C C . GLY A 1 323 ? -5.227 -9.135 7.008 1.00 79.19 323 GLY A C 1
ATOM 2615 O O . GLY A 1 323 ? -6.380 -9.467 7.296 1.00 79.19 323 GLY A O 1
ATOM 2616 N N . ILE A 1 324 ? -4.200 -9.990 7.071 1.00 88.69 324 ILE A N 1
ATOM 2617 C CA . ILE A 1 324 ? -4.336 -11.410 7.438 1.00 88.69 324 ILE A CA 1
ATOM 2618 C C . ILE A 1 324 ? -4.874 -11.565 8.866 1.00 88.69 324 ILE A C 1
ATOM 2620 O O . ILE A 1 324 ? -5.804 -12.342 9.097 1.00 88.69 324 ILE A O 1
ATOM 2624 N N . LEU A 1 325 ? -4.322 -10.825 9.831 1.00 84.69 325 LEU A N 1
ATOM 2625 C CA . LEU A 1 325 ? -4.743 -10.893 11.232 1.00 84.69 325 LEU A CA 1
ATOM 2626 C C . LEU A 1 325 ? -6.213 -10.502 11.396 1.00 84.69 325 LEU A C 1
ATOM 2628 O O . LEU A 1 325 ? -6.963 -11.220 12.061 1.00 84.69 325 LEU A O 1
ATOM 2632 N N . ILE A 1 326 ? -6.642 -9.421 10.740 1.00 81.94 326 ILE A N 1
ATOM 2633 C CA . ILE A 1 326 ? -8.044 -8.995 10.737 1.00 81.94 326 ILE A CA 1
ATOM 2634 C C . ILE A 1 326 ? -8.929 -10.112 10.172 1.00 81.94 326 ILE A C 1
ATOM 2636 O O . ILE A 1 326 ? -9.961 -10.434 10.763 1.00 81.94 326 ILE A O 1
ATOM 2640 N N . PHE A 1 327 ? -8.514 -10.758 9.079 1.00 81.75 327 PHE A N 1
ATOM 2641 C CA . PHE A 1 327 ? -9.274 -11.850 8.471 1.00 81.75 327 PHE A CA 1
ATOM 2642 C C . PHE A 1 327 ? -9.412 -13.059 9.407 1.00 81.75 327 PHE A C 1
ATOM 2644 O O . PHE A 1 327 ? -10.513 -13.581 9.590 1.00 81.75 327 PHE A O 1
ATOM 2651 N N . ILE A 1 328 ? -8.322 -13.467 10.066 1.00 84.25 328 ILE A N 1
ATOM 2652 C CA . ILE A 1 328 ? -8.321 -14.561 11.050 1.00 84.25 328 ILE A CA 1
ATOM 2653 C C . ILE A 1 328 ? -9.249 -14.233 12.225 1.00 84.25 328 ILE A C 1
ATOM 2655 O O . ILE A 1 328 ? -10.011 -15.093 12.679 1.00 84.25 328 ILE A O 1
ATOM 2659 N N . GLU A 1 329 ? -9.208 -13.000 12.732 1.00 83.00 329 GLU A N 1
ATOM 2660 C CA . GLU A 1 329 ? -10.101 -12.567 13.805 1.00 83.00 329 GLU A CA 1
ATOM 2661 C C . GLU A 1 329 ? -11.571 -12.610 13.381 1.00 83.00 329 GLU A C 1
ATOM 2663 O O . GLU A 1 329 ? -12.409 -13.097 14.148 1.00 83.00 329 GLU A O 1
ATOM 2668 N N . GLN A 1 330 ? -11.894 -12.167 12.162 1.00 81.69 330 GLN A N 1
ATOM 2669 C CA . GLN A 1 330 ? -13.260 -12.232 11.640 1.00 81.69 330 GLN A CA 1
ATOM 2670 C C . GLN A 1 330 ? -13.724 -13.675 11.417 1.00 81.69 330 GLN A C 1
ATOM 2672 O O . GLN A 1 330 ? -14.826 -14.028 11.840 1.00 81.69 330 GLN A O 1
ATOM 2677 N N . ALA A 1 331 ? -12.878 -14.544 10.859 1.00 81.06 331 ALA A N 1
ATOM 2678 C CA . ALA A 1 331 ? -13.186 -15.961 10.674 1.00 81.06 331 ALA A CA 1
ATOM 2679 C C . ALA A 1 331 ? -13.500 -16.655 12.012 1.00 81.06 331 ALA A C 1
ATOM 2681 O O . ALA A 1 331 ? -14.505 -17.359 12.131 1.00 81.06 331 ALA A O 1
ATOM 2682 N N . LYS A 1 332 ? -12.712 -16.381 13.063 1.00 83.38 332 LYS A N 1
ATOM 2683 C CA . LYS A 1 332 ? -12.976 -16.881 14.426 1.00 83.38 332 LYS A CA 1
ATOM 2684 C C . LYS A 1 332 ? -14.315 -16.390 14.978 1.00 83.38 332 LYS A C 1
ATOM 2686 O O . LYS A 1 332 ? -15.005 -17.143 15.666 1.00 83.38 332 LYS A O 1
ATOM 2691 N N . GLN A 1 333 ? -14.687 -15.136 14.717 1.00 79.88 333 GLN A N 1
ATOM 2692 C CA . GLN A 1 333 ? -15.973 -14.590 15.159 1.00 79.88 333 GLN A CA 1
ATOM 2693 C C . GLN A 1 333 ? -17.150 -15.231 14.418 1.00 79.88 333 GLN A C 1
ATOM 2695 O O . GLN A 1 333 ? -18.125 -15.614 15.064 1.00 79.88 333 GLN A O 1
ATOM 2700 N N . ILE A 1 334 ? -17.049 -15.409 13.099 1.00 76.00 334 ILE A N 1
ATOM 2701 C CA . ILE A 1 334 ? -18.076 -16.075 12.286 1.00 76.00 334 ILE A CA 1
ATOM 2702 C C . ILE A 1 334 ? -18.248 -17.530 12.735 1.00 76.00 334 ILE A C 1
ATOM 2704 O O . ILE A 1 334 ? -19.372 -17.950 13.004 1.00 76.00 334 ILE A O 1
ATOM 2708 N N . TYR A 1 335 ? -17.148 -18.265 12.922 1.00 77.69 335 TYR A N 1
ATOM 2709 C CA . TYR A 1 335 ? -17.172 -19.643 13.421 1.00 77.69 335 TYR A CA 1
ATOM 2710 C C . TYR A 1 335 ? -17.904 -19.756 14.766 1.00 77.69 335 TYR A C 1
ATOM 2712 O O . TYR A 1 335 ? -18.783 -20.602 14.929 1.00 77.69 335 TYR A O 1
ATOM 2720 N N . LYS A 1 336 ? -17.618 -18.851 15.715 1.00 79.44 336 LYS A N 1
ATOM 2721 C CA . LYS A 1 336 ? -18.328 -18.794 17.005 1.00 79.44 336 LYS A CA 1
ATOM 2722 C C . LYS A 1 336 ? -19.822 -18.522 16.843 1.00 79.44 336 LYS A C 1
ATOM 2724 O O . LYS A 1 336 ? -20.608 -19.110 17.570 1.00 79.44 336 LYS A O 1
ATOM 2729 N N . ILE A 1 337 ? -20.228 -17.651 15.919 1.00 74.94 337 ILE A N 1
ATOM 2730 C CA . ILE A 1 337 ? -21.648 -17.338 15.682 1.00 74.94 337 ILE A CA 1
ATOM 2731 C C . ILE A 1 337 ? -22.391 -18.545 15.092 1.00 74.94 337 ILE A C 1
ATOM 2733 O O . ILE A 1 337 ? -23.524 -18.810 15.489 1.00 74.94 337 ILE A O 1
ATOM 2737 N N . VAL A 1 338 ? -21.759 -19.274 14.168 1.00 73.19 338 VAL A N 1
ATOM 2738 C CA . VAL A 1 338 ? -22.343 -20.463 13.529 1.00 73.19 338 VAL A CA 1
ATOM 2739 C C . VAL A 1 338 ? -22.461 -21.622 14.523 1.00 73.19 338 VAL A C 1
ATOM 2741 O O . VAL A 1 338 ? -23.497 -22.280 14.568 1.00 73.19 338 VAL A O 1
ATOM 2744 N N . HIS A 1 339 ? -21.445 -21.838 15.363 1.00 72.12 339 HIS A N 1
ATOM 2745 C CA . HIS A 1 339 ? -21.423 -22.952 16.316 1.00 72.12 339 HIS A CA 1
ATOM 2746 C C . HIS A 1 339 ? -22.055 -22.664 17.682 1.00 72.12 339 HIS A C 1
ATOM 2748 O O . HIS A 1 339 ? -22.364 -23.613 18.386 1.00 72.12 339 HIS A O 1
ATOM 2754 N N . ALA A 1 340 ? -22.312 -21.405 18.053 1.00 65.44 340 ALA A N 1
ATOM 2755 C CA . ALA A 1 340 ? -23.088 -21.068 19.256 1.00 65.44 340 ALA A CA 1
ATOM 2756 C C . ALA A 1 340 ? -24.612 -21.230 19.072 1.00 65.44 340 ALA A C 1
ATOM 2758 O O . ALA A 1 340 ? -25.373 -20.957 19.996 1.00 65.44 340 ALA A O 1
ATOM 2759 N N . LYS A 1 341 ? -25.063 -21.608 17.867 1.00 53.00 341 LYS A N 1
ATOM 2760 C CA . LYS A 1 341 ? -26.464 -21.924 17.543 1.00 53.00 341 LYS A CA 1
ATOM 2761 C C . LYS A 1 341 ? -26.774 -23.432 17.534 1.00 53.00 341 LYS A C 1
ATOM 2763 O O . LYS A 1 341 ? -27.887 -23.799 17.165 1.00 53.00 341 LYS A O 1
ATOM 2768 N N . LYS A 1 342 ? -25.816 -24.280 17.912 1.00 43.38 342 LYS A N 1
ATOM 2769 C CA . LYS A 1 342 ? -26.047 -25.674 18.314 1.00 43.38 342 LYS A CA 1
ATOM 2770 C C . LYS A 1 342 ? -25.931 -25.749 19.826 1.00 43.38 342 LYS A C 1
ATOM 2772 O O . LYS A 1 342 ? -26.684 -26.556 20.403 1.00 43.38 342 LYS A O 1
#

Sequence (342 aa):
MKQKWMFIIQLIPSIFINLILFWTFFHFSSVIECIIFLPFLICGISVLGKTISLFLEKEKIARFFENLFTISLLVYVVGFLIVWFAVSISNNNFFLSLFAIPFFIIVFLIIKKKFGQPKYSKKIRIQSYFNLANICTFLLIGVTFGIGLLLFANGLSDVLDDIEQMQGFQETTGTLTQYNENTSMPNLLYSYSVDGKIYLLEAALNTDLVPRIGSTRIILFDPAHPDRAILKGNNSNFLLLLVSFIFLTVSFAIGCAFVSNYRKFPKISKNLLNIVVGLFFFFMGFGLIYYLTGSISIIRAFQNYSPSNYPPIIILIFFILAGILIFIEQAKQIYKIVHAKK